Protein AF-A0A1Y3B112-F1 (afdb_monomer_lite)

Radius of gyration: 28.44 Å; chains: 1; bounding box: 66×52×81 Å

Organism: Euroglyphus maynei (NCBI:txid6958)

Foldseek 3Di:
DPPVVLVVVLVVLVVVCVVCVPVPDAAAEEAEAADDDDPVPPPDDCVVVVVVVLVVSCVSNVHDSLRYHYHHVVPVVCVVVSVVSNVVSVLVVLLVSLVVVLVVLVVVLVPDDLVPPLVSLLVSLQSNLVSCVSNVVLVSNLVSLVRSLVSLVVDDDDPVCPVVSLVSNLVSLLSNLLSCLVVVNNVSNVVSLVVNCVVPVVPPCVPLLCVLVSLLSQLVSLLSSLVSQVCSCVPVVDDADPVGHSVVSNVRSVVSNVVSLVSLVVLLVVDDPVLQVVLVVVCVVCVVPPDPPPDPQDDPPDPPSSSSSSVSNNCNVVVDDD

Sequence (322 aa):
WQQFDRRRLIDEINSLKTTLTNRQVKIVIILLQSEPIPITYHQDLDANQYKDQAARLCEECDINIKSLFIIPVQDEQSIPAYVIRIELALNDLAKAHFSQKVKQIKSYRDQLNKMTQNYLFVRHEFKLAFYHEIRQIYNQALVHYKNAYASLMEIRLTSKNLFEIKNVATILNYKIIRLSFYLNIPLDAISYFRKHIDIFQNRFADDKRIEFEHYAWLANQFYLFGELFDMSISMLHLSPSPSQNPGVYYFESAMYMIKRRESSQRLSLSLNAEEISYAERILQQNDESEFIGQLNWYQPDESNDIYVKIFHHIERTTDLSP

pLDDT: mean 83.14, std 14.68, range [39.38, 98.75]

InterPro domains:
  IPR021773 Trafficking protein particle complex subunit 11 [PF11817] (162-272)

Secondary structure (DSSP, 8-state):
--HHHHHHHHHHHHHHHHHHGGGTPPP-EEEEE-SPPPGGG-SSSHHHHHHHHHHHHHHHTT--GGGEEEEETT-TTTHHHHHHHHHHHHHHHHHHHHHHHHHHHHHHHHTS-TTT-HHHHHHHHHHHHHHHHHTT-HHHHHHHHHHHHHHHHTSPP-TTTHHHHHHHHHHHHHHHHHHHHHTT-HHHHHHHHHHHHHHHSSTTTT-TTSHHHHHHHHHHHHHHHHHHHHHHHHHH----BTTBSHHHHHHHHHHHHHHHHHHHHHHHTT--HHHHHHHHHHHHHTTT-S-GGGS----TTS-HHHHHHHHHHHHHHTT---

Structure (mmCIF, N/CA/C/O backbone):
data_AF-A0A1Y3B112-F1
#
_entry.id   AF-A0A1Y3B112-F1
#
loop_
_atom_site.group_PDB
_atom_site.id
_atom_site.type_symbol
_atom_site.label_atom_id
_atom_site.label_alt_id
_atom_site.label_comp_id
_atom_site.label_asym_id
_atom_site.label_entity_id
_atom_site.label_seq_id
_atom_site.pdbx_PDB_ins_code
_atom_site.Cartn_x
_atom_site.Cartn_y
_atom_site.Cartn_z
_atom_site.occupancy
_atom_site.B_iso_or_equiv
_atom_site.auth_seq_id
_atom_site.auth_comp_id
_atom_site.auth_asym_id
_atom_site.auth_atom_id
_atom_site.pdbx_PDB_model_num
ATOM 1 N N . TRP A 1 1 ? -35.097 -5.689 30.352 1.00 54.84 1 TRP A N 1
ATOM 2 C CA . TRP A 1 1 ? -34.418 -6.872 29.790 1.00 54.84 1 TRP A CA 1
ATOM 3 C C . TRP A 1 1 ? -35.059 -8.103 30.397 1.00 54.84 1 TRP A C 1
ATOM 5 O O . TRP A 1 1 ? -34.992 -8.255 31.612 1.00 54.84 1 TRP A O 1
ATOM 15 N N . GLN A 1 2 ? -35.734 -8.946 29.616 1.00 54.50 2 GLN A N 1
ATOM 16 C CA . GLN A 1 2 ? -36.213 -10.216 30.163 1.00 54.50 2 GLN A CA 1
ATOM 17 C C . GLN A 1 2 ? -35.016 -11.154 30.378 1.00 54.50 2 GLN A C 1
ATOM 19 O O . GLN A 1 2 ? -34.053 -11.150 29.613 1.00 54.50 2 GLN A O 1
ATOM 24 N N . GLN A 1 3 ? -35.056 -11.952 31.444 1.00 53.31 3 GLN A N 1
ATOM 25 C CA . GLN A 1 3 ? -33.957 -12.837 31.855 1.00 53.31 3 GLN A CA 1
ATOM 26 C C . GLN A 1 3 ? -33.571 -13.864 30.766 1.00 53.31 3 GLN A C 1
ATOM 28 O O . GLN A 1 3 ? -32.435 -14.338 30.736 1.00 53.31 3 GLN A O 1
ATOM 33 N N . PHE A 1 4 ? -34.510 -14.169 29.864 1.00 51.03 4 PHE A N 1
ATOM 34 C CA . PHE A 1 4 ? -34.358 -15.098 28.745 1.00 51.03 4 PHE A CA 1
ATOM 35 C C . PHE A 1 4 ? -33.464 -14.546 27.619 1.00 51.03 4 PHE A C 1
ATOM 37 O O . PHE A 1 4 ? -32.545 -15.238 27.183 1.00 51.03 4 PHE A O 1
ATOM 44 N N . ASP A 1 5 ? -33.638 -13.279 27.228 1.00 70.12 5 ASP A N 1
ATOM 45 C CA . ASP A 1 5 ? -32.817 -12.648 26.180 1.00 70.12 5 ASP A CA 1
ATOM 46 C C . ASP A 1 5 ? -31.358 -12.462 26.613 1.00 70.12 5 ASP A C 1
ATOM 48 O O . ASP A 1 5 ? -30.437 -12.566 25.804 1.00 70.12 5 ASP A O 1
ATOM 52 N N . ARG A 1 6 ? -31.125 -12.250 27.915 1.00 75.56 6 ARG A N 1
ATOM 53 C CA . ARG A 1 6 ? -29.775 -12.061 28.459 1.00 75.56 6 ARG A CA 1
ATOM 54 C C . ARG A 1 6 ? -28.910 -13.316 28.329 1.00 75.56 6 ARG A C 1
ATOM 56 O O . ARG A 1 6 ? -27.766 -13.208 27.901 1.00 75.56 6 ARG A O 1
ATOM 63 N N . ARG A 1 7 ? -29.428 -14.491 28.709 1.00 80.81 7 ARG A N 1
ATOM 64 C CA . ARG A 1 7 ? -28.656 -15.751 28.652 1.00 80.81 7 ARG A CA 1
ATOM 65 C C . ARG A 1 7 ? -28.266 -16.102 27.223 1.00 80.81 7 ARG A C 1
ATOM 67 O O . ARG A 1 7 ? -27.106 -16.390 26.968 1.00 80.81 7 ARG A O 1
ATOM 74 N N . ARG A 1 8 ? -29.212 -15.972 26.292 1.00 84.06 8 ARG A N 1
ATOM 75 C CA . ARG A 1 8 ? -28.958 -16.200 24.870 1.00 84.06 8 ARG A CA 1
ATOM 76 C C . ARG A 1 8 ? -27.842 -15.300 24.332 1.00 84.06 8 ARG A C 1
ATOM 78 O O . ARG A 1 8 ? -26.954 -15.786 23.642 1.00 84.06 8 ARG A O 1
ATOM 85 N N . LEU A 1 9 ? -27.866 -14.009 24.675 1.00 83.50 9 LEU A N 1
ATOM 86 C CA . LEU A 1 9 ? -26.828 -13.067 24.253 1.00 83.50 9 LEU A CA 1
ATOM 87 C C . LEU A 1 9 ? -25.442 -13.481 24.776 1.00 83.50 9 LEU A C 1
ATOM 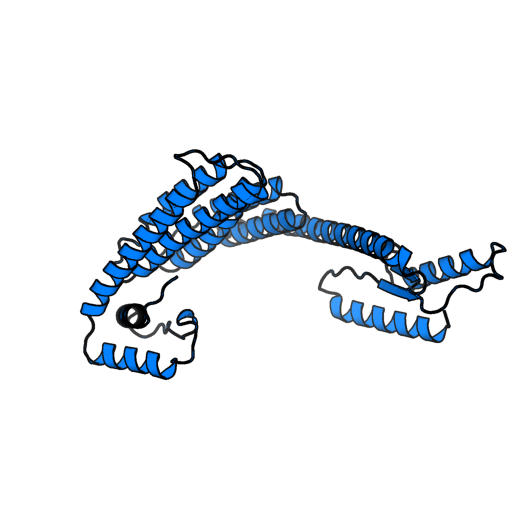89 O O . LEU A 1 9 ? -24.470 -13.457 24.028 1.00 83.50 9 LEU A O 1
ATOM 93 N N . ILE A 1 10 ? -25.356 -13.887 26.047 1.00 87.25 10 ILE A N 1
ATOM 94 C CA . ILE A 1 10 ? -24.108 -14.366 26.661 1.00 87.25 10 ILE A CA 1
ATOM 95 C C . ILE A 1 10 ? -23.576 -15.597 25.917 1.00 87.25 10 ILE A C 1
ATOM 97 O O . ILE A 1 10 ? -22.387 -15.652 25.600 1.00 87.25 10 ILE A O 1
ATOM 101 N N . ASP A 1 11 ? -24.443 -16.557 25.592 1.00 89.38 11 ASP A N 1
ATOM 102 C CA . ASP A 1 11 ? -24.061 -17.770 24.863 1.00 89.38 11 ASP A CA 1
ATOM 103 C C . ASP A 1 11 ? -23.544 -17.450 23.450 1.00 89.38 11 ASP A C 1
ATOM 105 O O . ASP A 1 11 ? -22.507 -17.973 23.031 1.00 89.38 11 ASP A O 1
ATOM 109 N N . GLU A 1 12 ? -24.207 -16.538 22.730 1.00 89.25 12 GLU A N 1
ATOM 110 C CA . GLU A 1 12 ? -23.772 -16.073 21.407 1.00 89.25 12 GLU A CA 1
ATOM 111 C C . GLU A 1 12 ? -22.408 -15.357 21.475 1.00 89.25 12 GLU A C 1
ATOM 113 O O . GLU A 1 12 ? -21.509 -15.642 20.677 1.00 89.25 12 GLU A O 1
ATOM 118 N N . ILE A 1 13 ? -22.209 -14.482 22.468 1.00 88.31 13 ILE A N 1
ATOM 119 C CA . ILE A 1 13 ? -20.939 -13.775 22.694 1.00 88.31 13 ILE A CA 1
ATOM 120 C C . ILE A 1 13 ? -19.810 -14.759 23.015 1.00 88.31 13 ILE A C 1
ATOM 122 O O . ILE A 1 13 ? -18.712 -14.649 22.461 1.00 88.31 13 ILE A O 1
ATOM 126 N N . ASN A 1 14 ? -20.063 -15.727 23.894 1.00 89.06 14 ASN A N 1
ATOM 127 C CA . ASN A 1 14 ? -19.067 -16.716 24.291 1.00 89.06 14 ASN A CA 1
ATOM 128 C C . ASN A 1 14 ? -18.703 -17.644 23.128 1.00 89.06 14 ASN A C 1
ATOM 130 O O . ASN A 1 14 ? -17.519 -17.872 22.884 1.00 89.06 14 ASN A O 1
ATOM 134 N N . SER A 1 15 ? -19.686 -18.085 22.342 1.00 90.75 15 SER A N 1
ATOM 135 C CA . SER A 1 15 ? -19.455 -18.854 21.113 1.00 90.75 15 SER A CA 1
ATOM 136 C C . SER A 1 15 ? -18.573 -18.091 20.112 1.00 90.75 15 SER A C 1
ATOM 138 O O . SER A 1 15 ? -17.602 -18.632 19.559 1.00 90.75 15 SER A O 1
ATOM 140 N N . LEU A 1 16 ? -18.833 -16.789 19.937 1.00 88.75 16 LEU A N 1
ATOM 141 C CA . LEU A 1 16 ? -18.016 -15.922 19.090 1.00 88.75 16 LEU A CA 1
ATOM 142 C C . LEU A 1 16 ? -16.578 -15.803 19.624 1.00 88.75 16 LEU A C 1
ATOM 144 O O . LEU A 1 16 ? -15.619 -15.915 18.855 1.00 88.75 16 LEU A O 1
ATOM 148 N N . LYS A 1 17 ? -16.402 -15.632 20.940 1.00 87.25 17 LYS A N 1
ATOM 149 C CA . LYS A 1 17 ? -15.078 -15.600 21.582 1.00 87.25 17 LYS A CA 1
ATOM 150 C C . LYS A 1 17 ? -14.301 -16.897 21.364 1.00 87.25 17 LYS A C 1
ATOM 152 O O . LYS A 1 17 ? -13.123 -16.835 20.998 1.00 87.25 17 LYS A O 1
ATOM 157 N N . THR A 1 18 ? -14.940 -18.055 21.520 1.00 88.50 18 THR A N 1
ATOM 158 C CA . THR A 1 18 ? -14.316 -19.364 21.274 1.00 88.50 18 THR A CA 1
ATOM 159 C C . THR A 1 18 ? -13.844 -19.481 19.825 1.00 88.50 18 THR A C 1
ATOM 161 O O . THR A 1 18 ? -12.697 -19.840 19.565 1.00 88.50 18 THR A O 1
ATOM 164 N N . THR A 1 19 ? -14.677 -19.063 18.871 1.00 89.00 19 THR A N 1
ATOM 165 C CA . THR A 1 19 ? -14.333 -19.074 17.438 1.00 89.00 19 THR A CA 1
ATOM 166 C C . THR A 1 19 ? -13.148 -18.150 17.109 1.00 89.00 19 THR A C 1
ATOM 168 O O . THR A 1 19 ? -12.371 -18.410 16.187 1.00 89.00 19 THR A O 1
ATOM 171 N N . LEU A 1 20 ? -12.965 -17.068 17.874 1.00 87.12 20 LEU A N 1
ATOM 172 C CA . LEU A 1 20 ? -11.966 -16.025 17.615 1.00 87.12 20 LEU A CA 1
ATOM 173 C C . LEU A 1 20 ? -10.749 -16.048 18.555 1.00 87.12 20 LEU A C 1
ATOM 175 O O . LEU A 1 20 ? -9.903 -15.154 18.462 1.00 87.12 20 LEU A O 1
ATOM 179 N N . THR A 1 21 ? -10.614 -17.058 19.420 1.00 80.62 21 THR A N 1
ATOM 180 C CA . THR A 1 21 ? -9.650 -17.067 20.542 1.00 80.62 21 THR A CA 1
ATOM 181 C C . THR A 1 21 ? -8.202 -16.780 20.108 1.00 80.62 21 THR A C 1
ATOM 183 O O . THR A 1 21 ? -7.497 -16.005 20.752 1.00 80.62 21 THR A O 1
ATOM 186 N N . ASN A 1 22 ? -7.775 -17.281 18.946 1.00 79.81 22 ASN A N 1
ATOM 187 C CA . ASN A 1 22 ? -6.397 -17.111 18.457 1.00 79.81 22 ASN A CA 1
ATOM 188 C C . ASN A 1 22 ? -6.173 -15.871 17.577 1.00 79.81 22 ASN A C 1
ATOM 190 O O . ASN A 1 22 ? -5.065 -15.636 17.096 1.00 79.81 22 ASN A O 1
ATOM 194 N N . ARG A 1 23 ? -7.209 -15.060 17.345 1.00 78.38 23 ARG A N 1
ATOM 195 C CA . ARG A 1 23 ? -7.146 -13.918 16.419 1.00 78.38 23 ARG A CA 1
ATOM 196 C C . ARG A 1 23 ? -6.914 -12.575 17.120 1.00 78.38 23 ARG A C 1
ATOM 198 O O . ARG A 1 23 ? -6.717 -11.571 16.440 1.00 78.38 23 ARG A O 1
ATOM 205 N N . GLN A 1 24 ? -6.868 -12.550 18.460 1.00 78.12 24 GLN A N 1
ATOM 206 C CA . GLN A 1 24 ? -6.689 -11.331 19.273 1.00 78.12 24 GLN A CA 1
ATOM 207 C C . GLN A 1 24 ? -7.710 -10.227 18.919 1.00 78.12 24 GLN A C 1
ATOM 209 O O . GLN A 1 24 ? -7.367 -9.044 18.843 1.00 78.12 24 GLN A O 1
ATOM 214 N N . VAL A 1 25 ? -8.960 -10.623 18.664 1.00 81.56 25 VAL A N 1
ATOM 215 C CA . VAL A 1 25 ? -10.039 -9.720 18.237 1.00 81.56 25 VAL A CA 1
ATOM 216 C C . VAL A 1 25 ? -10.587 -8.945 19.434 1.00 81.56 25 VAL A C 1
ATOM 218 O O . VAL A 1 25 ? -10.662 -9.462 20.548 1.00 81.56 25 VAL A O 1
ATOM 221 N N . LYS A 1 26 ? -10.959 -7.683 19.208 1.00 82.94 26 LYS A N 1
ATOM 222 C CA . LYS A 1 26 ? -11.720 -6.872 20.163 1.00 82.94 26 LYS A CA 1
ATOM 223 C C . LYS A 1 26 ? -13.192 -6.921 19.769 1.00 82.94 26 LYS A C 1
ATOM 225 O O . LYS A 1 26 ? -13.507 -6.713 18.604 1.00 82.94 26 LYS A O 1
ATOM 230 N N . ILE A 1 27 ? -14.062 -7.213 20.731 1.00 85.44 27 ILE A N 1
ATOM 231 C CA . ILE A 1 27 ? -15.510 -7.307 20.524 1.00 85.44 27 ILE A CA 1
ATOM 232 C C . ILE A 1 27 ? -16.150 -6.043 21.093 1.00 85.44 27 ILE A C 1
ATOM 234 O O . ILE A 1 27 ? -15.817 -5.633 22.205 1.00 85.44 27 ILE A O 1
ATOM 238 N N . VAL A 1 28 ? -17.048 -5.440 20.318 1.00 89.12 28 VAL A N 1
ATOM 239 C CA . VAL A 1 28 ? -17.904 -4.325 20.730 1.00 89.12 28 VAL A CA 1
ATOM 240 C C . VAL A 1 28 ? -19.349 -4.755 20.533 1.00 89.12 28 VAL A C 1
ATOM 242 O O . VAL A 1 28 ? -19.688 -5.315 19.494 1.00 89.12 28 VAL A O 1
ATOM 245 N N . ILE A 1 29 ? -20.177 -4.520 21.543 1.00 89.00 29 ILE A N 1
ATOM 246 C CA . ILE A 1 29 ? -21.593 -4.865 21.566 1.00 89.00 29 ILE A CA 1
ATOM 247 C C . ILE A 1 29 ? -22.398 -3.581 21.433 1.00 89.00 29 ILE A C 1
ATOM 249 O O . ILE A 1 29 ? -22.182 -2.618 22.169 1.00 89.00 29 ILE A O 1
ATOM 253 N N . ILE A 1 30 ? -23.356 -3.596 20.512 1.00 90.06 30 ILE A N 1
ATOM 254 C CA . ILE A 1 30 ? -24.321 -2.521 20.313 1.00 90.06 30 ILE A CA 1
ATOM 255 C C . ILE A 1 30 ? -25.705 -3.126 20.521 1.00 90.06 30 ILE A C 1
ATOM 257 O O . ILE A 1 30 ? -26.117 -4.014 19.778 1.00 90.06 30 ILE A O 1
ATOM 261 N N . LEU A 1 31 ? -26.405 -2.667 21.551 1.00 86.62 31 LEU A N 1
ATOM 262 C CA . LEU A 1 31 ? -27.760 -3.086 21.878 1.00 86.62 31 LEU A CA 1
ATOM 263 C C . LEU A 1 31 ? -28.737 -2.006 21.423 1.00 86.62 31 LEU A C 1
ATOM 265 O O . LEU A 1 31 ? -28.621 -0.849 21.825 1.00 86.62 31 LEU A O 1
ATOM 269 N N . LEU A 1 32 ? -29.707 -2.395 20.600 1.00 86.31 32 LEU A N 1
ATOM 270 C CA . LEU A 1 32 ? -30.774 -1.516 20.134 1.00 86.31 32 LEU A CA 1
ATOM 271 C C . LEU A 1 32 ? -31.985 -1.673 21.054 1.00 86.31 32 LEU A C 1
ATOM 273 O O . LEU A 1 32 ? -32.586 -2.744 21.140 1.00 86.31 32 LEU A O 1
ATOM 277 N N . GLN A 1 33 ? -32.337 -0.611 21.767 1.00 82.00 33 GLN A N 1
ATOM 278 C CA . GLN A 1 33 ? -33.456 -0.609 22.695 1.00 82.00 33 GLN A CA 1
ATOM 279 C C . GLN A 1 33 ? -34.729 -0.174 21.968 1.00 82.00 33 GLN A C 1
ATOM 281 O O . GLN A 1 33 ? -34.866 0.999 21.637 1.00 82.00 33 GLN A O 1
ATOM 286 N N . SER A 1 34 ? -35.657 -1.118 21.764 1.00 79.50 34 SER A N 1
ATOM 287 C CA . SER A 1 34 ? -36.911 -0.928 21.005 1.00 79.50 34 SER A CA 1
ATOM 288 C C . SER A 1 34 ? -38.120 -0.485 21.835 1.00 79.50 34 SER A C 1
ATOM 290 O O . SER A 1 34 ? -39.022 0.135 21.277 1.00 79.50 34 SER A O 1
ATOM 292 N N . GLU A 1 35 ? -38.103 -0.638 23.163 1.00 71.75 35 GLU A N 1
ATOM 293 C CA . GLU A 1 35 ? -39.139 -0.074 24.047 1.00 71.75 35 GLU A CA 1
ATOM 294 C C . GLU A 1 35 ? -38.629 1.116 24.885 1.00 71.75 35 GLU A C 1
ATOM 296 O O . GLU A 1 35 ? -37.521 1.041 25.441 1.00 71.75 35 GLU A O 1
ATOM 301 N N . PRO A 1 36 ? -39.419 2.206 25.012 1.00 62.44 36 PRO A N 1
ATOM 302 C CA . PRO A 1 36 ? -39.077 3.327 25.876 1.00 62.44 36 PRO A CA 1
ATOM 303 C C . PRO A 1 36 ? -39.102 2.897 27.346 1.00 62.44 36 PRO A C 1
ATOM 305 O O . PRO A 1 36 ? -39.938 2.100 27.770 1.00 62.44 36 PRO A O 1
ATOM 308 N N . ILE A 1 37 ? -38.190 3.452 28.144 1.00 60.28 37 ILE A N 1
ATOM 309 C CA . ILE A 1 37 ? -38.216 3.279 29.601 1.00 60.28 37 ILE A CA 1
ATOM 310 C C . ILE A 1 37 ? -39.484 3.994 30.104 1.00 60.28 37 ILE A C 1
ATOM 312 O O . ILE A 1 37 ? -39.636 5.183 29.811 1.00 60.28 37 ILE A O 1
ATOM 316 N N . PRO A 1 38 ? -40.415 3.323 30.810 1.00 48.31 38 PRO A N 1
ATOM 317 C CA . PRO A 1 38 ? -41.656 3.965 31.227 1.00 48.31 38 PRO A CA 1
ATOM 318 C C . PRO A 1 38 ? -41.379 5.185 32.122 1.00 48.31 38 PRO A C 1
ATOM 320 O O . PRO A 1 38 ? -40.509 5.167 32.989 1.00 48.31 38 PRO A O 1
ATOM 323 N N . ILE A 1 39 ? -42.130 6.264 31.909 1.00 47.16 39 ILE A N 1
ATOM 324 C CA . ILE A 1 39 ? -41.884 7.597 32.494 1.00 47.16 39 ILE A CA 1
ATOM 325 C C . ILE A 1 39 ? -42.290 7.659 33.989 1.00 47.16 39 ILE A C 1
ATOM 327 O O . ILE A 1 39 ? -41.934 8.585 34.707 1.00 47.16 39 ILE A O 1
ATOM 331 N N . THR A 1 40 ? -42.960 6.640 34.537 1.00 45.50 40 THR A N 1
ATOM 332 C CA . THR A 1 40 ? -43.265 6.545 35.983 1.00 45.50 40 THR A CA 1
ATOM 333 C C . THR A 1 40 ? -42.039 6.284 36.871 1.00 45.50 40 THR A C 1
ATOM 335 O O . THR A 1 40 ? -42.150 6.335 38.092 1.00 45.50 40 THR A O 1
ATOM 338 N N . TYR A 1 41 ? -40.864 6.057 36.280 1.00 47.47 41 TYR A N 1
ATOM 339 C CA . TYR A 1 41 ? -39.632 5.642 36.959 1.00 47.47 41 TYR A CA 1
ATOM 340 C C . TYR A 1 41 ? -38.644 6.791 37.237 1.00 47.47 41 TYR A C 1
ATOM 342 O O . TYR A 1 41 ? -37.450 6.560 37.418 1.00 47.47 41 TYR A O 1
ATOM 350 N N . HIS A 1 42 ? -39.118 8.040 37.306 1.00 45.59 42 HIS A N 1
ATOM 351 C CA . HIS A 1 42 ? -38.292 9.194 37.696 1.00 45.59 42 HIS A CA 1
ATOM 352 C C . HIS A 1 42 ? -37.909 9.226 39.192 1.00 45.59 42 HIS A C 1
ATOM 354 O O . HIS A 1 42 ? -37.254 10.167 39.627 1.00 45.59 42 HIS A O 1
ATOM 360 N N . GLN A 1 43 ? -38.267 8.207 39.982 1.00 43.78 43 GLN A N 1
ATOM 361 C CA . GLN A 1 43 ? -37.769 8.022 41.349 1.00 43.78 43 GLN A CA 1
ATOM 362 C C . GLN A 1 43 ? -36.580 7.042 41.360 1.00 43.78 43 GLN A C 1
ATOM 364 O O . GLN A 1 43 ? -36.746 5.861 41.638 1.00 43.78 43 GLN A O 1
ATOM 369 N N . ASP A 1 44 ? -35.404 7.553 40.981 1.00 48.19 44 ASP A N 1
ATOM 370 C CA . ASP A 1 44 ? -34.006 7.261 41.388 1.00 48.19 44 ASP A CA 1
ATOM 371 C C . ASP A 1 44 ? -33.487 5.847 41.784 1.00 48.19 44 ASP A C 1
ATOM 373 O O . ASP A 1 44 ? -32.294 5.706 42.064 1.00 48.19 44 ASP A O 1
ATOM 377 N N . LEU A 1 45 ? -34.272 4.766 41.745 1.00 51.34 45 LEU A N 1
ATOM 378 C CA . LEU A 1 45 ? -33.822 3.412 42.119 1.00 51.34 45 LEU A CA 1
ATOM 379 C C . LEU A 1 45 ? -33.553 2.495 40.910 1.00 51.34 45 LEU A C 1
ATOM 381 O O . LEU A 1 45 ? -32.585 1.732 40.925 1.00 51.34 45 LEU A O 1
ATOM 385 N N . ASP A 1 46 ? -34.316 2.616 39.820 1.00 50.66 46 ASP A N 1
ATOM 386 C CA . ASP A 1 46 ? -34.250 1.656 38.701 1.00 50.66 46 ASP A CA 1
ATOM 387 C C . ASP A 1 46 ? -33.304 2.055 37.559 1.00 50.66 46 ASP A C 1
ATOM 389 O O . ASP A 1 46 ? -32.777 1.184 36.867 1.00 50.66 46 ASP A O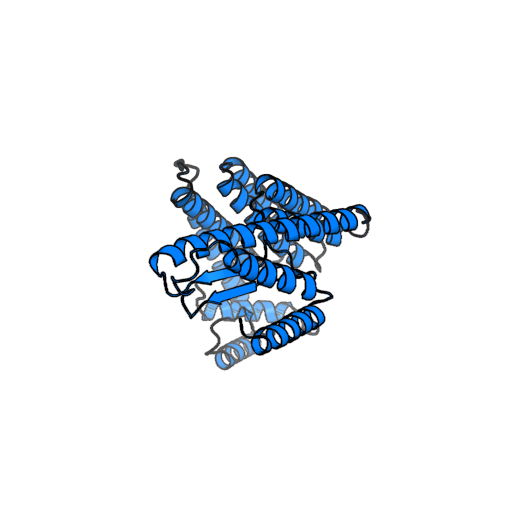 1
ATOM 393 N N . ALA A 1 47 ? -32.958 3.338 37.401 1.00 50.94 47 ALA A N 1
ATOM 394 C CA . ALA A 1 47 ? -31.861 3.736 36.506 1.00 50.94 47 ALA A CA 1
ATOM 395 C C . ALA A 1 47 ? -30.525 3.087 36.925 1.00 50.94 47 ALA A C 1
ATOM 397 O O . ALA A 1 47 ? -29.689 2.749 36.080 1.00 50.94 47 ALA A O 1
ATOM 398 N N . ASN A 1 48 ? -30.354 2.859 38.233 1.00 55.06 48 ASN A N 1
ATOM 399 C CA . ASN A 1 48 ? -29.238 2.098 38.779 1.00 55.06 48 ASN A CA 1
ATOM 400 C C . ASN A 1 48 ? -29.361 0.601 38.464 1.00 55.06 48 ASN A C 1
ATOM 402 O O . ASN A 1 48 ? -28.346 -0.000 38.131 1.00 55.06 48 ASN A O 1
ATOM 406 N N . GLN A 1 49 ? -30.566 0.012 38.450 1.00 61.78 49 GLN A N 1
ATOM 407 C CA . GLN A 1 49 ? -30.753 -1.387 38.032 1.00 61.78 49 GLN A CA 1
ATOM 408 C C . GLN A 1 49 ? -30.352 -1.635 36.575 1.00 61.78 49 GLN A C 1
ATOM 410 O O . GLN A 1 49 ? -29.701 -2.638 36.296 1.00 61.78 49 GLN A O 1
ATOM 415 N N . TYR A 1 50 ? -30.700 -0.754 35.632 1.00 63.06 50 TYR A N 1
ATOM 416 C CA . TYR A 1 50 ? -30.312 -0.944 34.225 1.00 63.06 50 TYR A CA 1
ATOM 417 C C . TYR A 1 50 ? -28.799 -0.805 34.016 1.00 63.06 50 TYR A C 1
ATOM 419 O O . TYR A 1 50 ? -28.199 -1.593 33.280 1.00 63.06 50 TYR A O 1
ATOM 427 N N . LYS A 1 51 ? -28.160 0.157 34.698 1.00 65.19 51 LYS A N 1
ATOM 428 C CA . LYS A 1 51 ? -26.693 0.284 34.710 1.00 65.19 51 LYS A CA 1
ATOM 429 C C . LYS A 1 51 ? -26.024 -0.943 35.331 1.00 65.19 51 LYS A C 1
ATOM 431 O O . LYS A 1 51 ? -25.029 -1.421 34.795 1.00 65.19 51 LYS A O 1
ATOM 436 N N . ASP A 1 52 ? -26.595 -1.473 36.408 1.00 72.44 52 ASP A N 1
ATOM 437 C CA . ASP A 1 52 ? -26.129 -2.689 37.078 1.00 72.44 52 ASP A CA 1
ATOM 438 C C . ASP A 1 52 ? -26.308 -3.927 36.175 1.00 72.44 52 ASP A C 1
ATOM 440 O O . ASP A 1 52 ? -25.402 -4.740 36.039 1.00 72.44 52 ASP A O 1
ATOM 444 N N . GLN A 1 53 ? -27.409 -4.034 35.424 1.00 76.56 53 GLN A N 1
ATOM 445 C CA . GLN A 1 53 ? -27.608 -5.111 34.443 1.00 76.56 53 GLN A CA 1
ATOM 446 C C . GLN A 1 53 ? -26.601 -5.066 33.286 1.00 76.56 53 GLN A C 1
ATOM 448 O O . GLN A 1 53 ? -26.074 -6.110 32.898 1.00 76.56 53 GLN A O 1
ATOM 453 N N . ALA A 1 54 ? -26.304 -3.878 32.752 1.00 77.62 54 ALA A N 1
ATOM 454 C CA . ALA A 1 54 ? -25.290 -3.703 31.714 1.00 77.62 54 ALA A CA 1
ATOM 455 C C . ALA A 1 54 ? -23.879 -4.047 32.228 1.00 77.62 54 ALA A C 1
ATOM 457 O O . ALA A 1 54 ? -23.124 -4.738 31.544 1.00 77.62 54 ALA A O 1
ATOM 458 N N . ALA A 1 55 ? -23.545 -3.626 33.453 1.00 81.00 55 ALA A N 1
ATOM 459 C CA . ALA A 1 55 ? -22.280 -3.964 34.101 1.00 81.00 55 ALA A CA 1
ATOM 460 C C . ALA A 1 55 ? -22.138 -5.477 34.329 1.00 81.00 55 ALA A C 1
ATOM 462 O O . ALA A 1 55 ? -21.120 -6.053 33.951 1.00 81.00 55 ALA A O 1
ATOM 463 N N . ARG A 1 56 ? -23.183 -6.135 34.847 1.00 83.00 56 ARG A N 1
ATOM 464 C CA . ARG A 1 56 ? -23.210 -7.593 35.053 1.00 83.00 56 ARG A CA 1
ATOM 465 C C . ARG A 1 56 ? -23.094 -8.376 33.747 1.00 83.00 56 ARG A C 1
ATOM 467 O O . ARG A 1 56 ? -22.432 -9.406 33.714 1.00 83.00 56 ARG A O 1
ATOM 474 N N . LEU A 1 57 ? -23.712 -7.902 32.660 1.00 83.88 57 LEU A N 1
ATOM 475 C CA . LEU A 1 57 ? -23.546 -8.515 31.339 1.00 83.88 57 LEU A CA 1
ATOM 476 C C . LEU A 1 57 ? -22.087 -8.437 30.876 1.00 83.88 57 LEU A C 1
ATOM 478 O O . LEU A 1 57 ? -21.534 -9.434 30.418 1.00 83.88 57 LEU A O 1
ATOM 482 N N . CYS A 1 58 ? -21.473 -7.259 30.993 1.00 87.56 58 CYS A N 1
ATOM 483 C CA . CYS A 1 58 ? -20.066 -7.061 30.667 1.00 87.56 58 CYS A CA 1
ATOM 484 C C . CYS A 1 58 ? -19.148 -7.958 31.504 1.00 87.56 58 CYS A C 1
ATOM 486 O O . CYS A 1 58 ? -18.212 -8.528 30.954 1.00 87.56 58 CYS A O 1
ATOM 488 N N . GLU A 1 59 ? -19.429 -8.117 32.796 1.00 87.19 59 GLU A N 1
ATOM 489 C CA . GLU A 1 59 ? -18.663 -8.984 33.694 1.00 87.19 59 GLU A CA 1
ATOM 490 C C . GLU A 1 59 ? -18.789 -10.467 33.312 1.00 87.19 59 GLU A C 1
ATOM 492 O O . GLU A 1 59 ? -17.777 -11.129 33.094 1.00 87.19 59 GLU A O 1
ATOM 497 N N . GLU A 1 60 ? -20.011 -10.974 33.124 1.00 86.81 60 GLU A N 1
ATOM 498 C CA . GLU A 1 60 ? -20.252 -12.373 32.728 1.00 86.81 60 GLU A CA 1
ATOM 499 C C . GLU A 1 60 ? -19.696 -12.704 31.340 1.00 86.81 60 GLU A C 1
ATOM 501 O O . GLU A 1 60 ? -19.285 -13.834 31.082 1.00 86.81 60 GLU A O 1
ATOM 506 N N . CYS A 1 61 ? -19.672 -11.718 30.444 1.00 86.81 61 CYS A N 1
ATOM 507 C CA . CYS A 1 61 ? -19.109 -11.879 29.114 1.00 86.81 61 CYS A CA 1
ATOM 508 C C . CYS A 1 61 ? -17.617 -11.559 29.051 1.00 86.81 61 CYS A C 1
ATOM 510 O O . CYS A 1 61 ? -17.070 -11.687 27.964 1.00 86.81 61 CYS A O 1
ATOM 512 N N . ASP A 1 62 ? -16.954 -11.103 30.121 1.00 86.50 62 ASP A N 1
ATOM 513 C CA . ASP A 1 62 ? -15.584 -10.557 30.101 1.00 86.50 62 ASP A CA 1
ATOM 514 C C . ASP A 1 62 ? -15.378 -9.520 28.969 1.00 86.50 62 ASP A C 1
ATOM 516 O O . ASP A 1 62 ? -14.535 -9.650 28.071 1.00 86.50 62 ASP A O 1
ATOM 520 N N . ILE A 1 63 ? -16.253 -8.515 28.928 1.00 86.44 63 ILE A N 1
ATOM 521 C CA . ILE A 1 63 ? -16.236 -7.416 27.958 1.00 86.44 63 ILE A CA 1
ATOM 522 C C . ILE A 1 63 ? -16.065 -6.102 28.702 1.00 86.44 63 ILE A C 1
ATOM 524 O O . ILE A 1 63 ? -16.710 -5.833 29.709 1.00 86.44 63 ILE A O 1
ATOM 528 N N . ASN A 1 64 ? -15.196 -5.240 28.177 1.00 86.62 64 ASN A N 1
ATOM 529 C CA . ASN A 1 64 ? -15.010 -3.910 28.737 1.00 86.62 64 ASN A CA 1
ATOM 530 C C . ASN A 1 64 ? -16.309 -3.104 28.599 1.00 86.62 64 ASN A C 1
ATOM 532 O O . ASN A 1 64 ? -16.866 -3.031 27.508 1.00 86.62 64 ASN A O 1
ATOM 536 N N . ILE A 1 65 ? -16.748 -2.431 29.664 1.00 84.38 65 ILE A N 1
ATOM 537 C CA . ILE A 1 65 ? -17.950 -1.583 29.636 1.00 84.38 65 ILE A CA 1
ATOM 538 C C . ILE A 1 65 ? -17.884 -0.484 28.561 1.00 84.38 65 ILE A C 1
ATOM 540 O O . ILE A 1 65 ? -18.902 -0.098 28.002 1.00 84.38 65 ILE A O 1
ATOM 544 N N . LYS A 1 66 ? -16.678 -0.025 28.192 1.00 84.75 66 LYS A N 1
ATOM 545 C CA . LYS A 1 66 ? -16.453 0.926 27.084 1.00 84.75 66 LYS A CA 1
ATOM 546 C C . LYS A 1 66 ? -16.711 0.332 25.695 1.00 84.75 66 LYS A C 1
ATOM 548 O O . LYS A 1 66 ? -16.709 1.059 24.708 1.00 84.75 66 LYS A O 1
ATOM 553 N N . SER A 1 67 ? -16.873 -0.981 25.615 1.00 87.94 67 SER A N 1
ATOM 554 C CA . SER A 1 67 ? -17.205 -1.736 24.411 1.00 87.94 67 SER A CA 1
ATOM 555 C C . SER A 1 67 ? -18.684 -2.130 24.375 1.00 87.94 67 SER A C 1
ATOM 557 O O . SER A 1 67 ? -19.059 -2.905 23.505 1.00 87.94 67 SER A O 1
ATOM 559 N N . LEU A 1 68 ? -19.515 -1.621 25.291 1.00 89.38 68 LEU A N 1
ATOM 560 C CA . LEU A 1 68 ? -20.963 -1.805 25.282 1.00 89.38 68 LEU A CA 1
ATOM 561 C C . LEU A 1 68 ? -21.657 -0.465 25.021 1.00 89.38 68 LEU A C 1
ATOM 563 O O . LEU A 1 68 ? -21.462 0.504 25.754 1.00 89.38 68 LEU A O 1
ATOM 567 N N . PHE A 1 69 ? -22.509 -0.434 24.001 1.00 88.56 69 PHE A N 1
ATOM 568 C CA . PHE A 1 69 ? -23.335 0.716 23.647 1.00 88.56 69 PHE A CA 1
ATOM 569 C C . PHE A 1 69 ? -24.800 0.312 23.662 1.00 88.56 69 PHE A C 1
ATOM 571 O O . PHE A 1 69 ? -25.162 -0.720 23.106 1.00 88.56 69 PHE A O 1
ATOM 578 N N . ILE A 1 70 ? -25.644 1.129 24.285 1.00 86.81 70 ILE A N 1
ATOM 579 C CA . ILE A 1 70 ? -27.096 0.948 24.288 1.00 86.81 70 ILE A CA 1
ATOM 580 C C . ILE A 1 70 ? -27.693 2.156 23.571 1.00 86.81 70 ILE A C 1
ATOM 582 O O . ILE A 1 70 ? -27.475 3.289 24.005 1.00 86.81 70 ILE A O 1
ATOM 586 N N . ILE A 1 71 ? -28.391 1.909 22.463 1.00 87.44 71 ILE A N 1
ATOM 587 C CA . ILE A 1 71 ? -28.982 2.940 21.608 1.00 87.44 71 ILE A CA 1
ATOM 588 C C . ILE A 1 71 ? -30.509 2.867 21.733 1.00 87.44 71 ILE A C 1
ATOM 590 O O . ILE A 1 71 ? -31.090 1.862 21.318 1.00 87.44 71 ILE A O 1
ATOM 594 N N . PRO A 1 72 ? -31.172 3.899 22.276 1.00 85.12 72 PRO A N 1
ATOM 595 C CA . PRO A 1 72 ? -32.625 4.009 22.226 1.00 85.12 72 PRO A CA 1
ATOM 596 C C . PRO A 1 72 ? -33.059 4.348 20.796 1.00 85.12 72 PRO A C 1
ATOM 598 O O . PRO A 1 72 ? -32.744 5.423 20.294 1.00 85.12 72 PRO A O 1
ATOM 601 N N . VAL A 1 73 ? -33.759 3.434 20.116 1.00 84.44 73 VAL A N 1
ATOM 602 C CA . VAL A 1 73 ? -34.143 3.647 18.704 1.00 84.44 73 VAL A CA 1
ATOM 603 C C . VAL A 1 73 ? -35.385 4.524 18.532 1.00 84.44 73 VAL A C 1
ATOM 605 O O . VAL A 1 73 ? -35.708 4.903 17.416 1.00 84.44 73 VAL A O 1
ATOM 608 N N . GLN A 1 74 ? -36.081 4.859 19.621 1.00 82.75 74 GLN A N 1
ATOM 609 C CA . GLN A 1 74 ? -37.274 5.717 19.592 1.00 82.75 74 GLN A CA 1
ATOM 610 C C . GLN A 1 74 ? -36.919 7.196 19.445 1.00 82.75 74 GLN A C 1
ATOM 612 O O . GLN A 1 74 ? -37.742 7.984 18.991 1.00 82.75 74 GLN A O 1
ATOM 617 N N . ASP A 1 75 ? -35.720 7.579 19.878 1.00 81.12 75 ASP A N 1
ATOM 618 C CA . ASP A 1 75 ? -35.239 8.952 19.816 1.00 81.12 75 ASP A CA 1
ATOM 619 C C . ASP A 1 75 ? -34.317 9.114 18.606 1.00 81.12 75 ASP A C 1
ATOM 621 O O . ASP A 1 75 ? -33.089 9.143 18.716 1.00 81.12 75 ASP A O 1
ATOM 625 N N . GLU A 1 76 ? -34.927 9.194 17.422 1.00 83.94 76 GLU A N 1
ATOM 626 C CA . GLU A 1 76 ? -34.204 9.310 16.149 1.00 83.94 76 GLU A CA 1
ATOM 627 C C . GLU A 1 76 ? -33.228 10.496 16.127 1.00 83.94 76 GLU A C 1
ATOM 629 O O . GLU A 1 76 ? -32.181 10.433 15.480 1.00 83.94 76 GLU A O 1
ATOM 634 N N . GLN A 1 77 ? -33.525 11.562 16.877 1.00 88.06 77 GLN A N 1
ATOM 635 C CA . GLN A 1 77 ? -32.688 12.758 16.938 1.00 88.06 77 GLN A CA 1
ATOM 636 C C . GLN A 1 77 ? -31.366 12.523 17.679 1.00 88.06 77 GLN A C 1
ATOM 638 O O . GLN A 1 77 ? -30.371 13.182 17.363 1.00 88.06 77 GLN A O 1
ATOM 643 N N . SER A 1 78 ? -31.309 11.586 18.633 1.00 85.88 78 SER A N 1
ATOM 644 C CA . SER A 1 78 ? -30.069 11.274 19.355 1.00 85.88 78 SER A CA 1
ATOM 645 C C . SER A 1 78 ? -29.204 10.210 18.677 1.00 85.88 78 SER A C 1
ATOM 647 O O . SER A 1 78 ? -28.007 10.132 18.980 1.00 85.88 78 SER A O 1
ATOM 649 N N . ILE A 1 79 ? -29.741 9.445 17.715 1.00 88.56 79 ILE A N 1
ATOM 650 C CA . ILE A 1 79 ? -29.006 8.394 16.984 1.00 88.56 79 ILE A CA 1
ATOM 651 C C . ILE A 1 79 ? -27.676 8.902 16.395 1.00 88.56 79 ILE A C 1
ATOM 653 O O . ILE A 1 79 ? -26.653 8.257 16.651 1.00 88.56 79 ILE A O 1
ATOM 657 N N . PRO A 1 80 ? -27.605 10.052 15.687 1.00 92.56 80 PRO A N 1
ATOM 658 C CA . PRO A 1 80 ? -26.337 10.549 15.149 1.00 92.56 80 PRO A CA 1
ATOM 659 C C . PRO A 1 80 ? -25.258 10.743 16.225 1.00 92.56 80 PRO A C 1
ATOM 661 O O . PRO A 1 80 ? -24.093 10.405 16.015 1.00 92.56 80 PRO A O 1
ATOM 664 N N . ALA A 1 81 ? -25.639 11.214 17.416 1.00 91.25 81 ALA A N 1
ATOM 665 C CA . ALA A 1 81 ? -24.704 11.388 18.524 1.00 91.25 81 ALA A CA 1
ATOM 666 C C . ALA A 1 81 ? -24.197 10.044 19.077 1.00 91.25 81 ALA A C 1
ATOM 668 O O . ALA A 1 81 ? -23.038 9.953 19.489 1.00 91.25 81 ALA A O 1
ATOM 669 N N . TYR A 1 82 ? -25.028 8.996 19.084 1.00 90.75 82 TYR A N 1
ATOM 670 C CA . TYR A 1 82 ? -24.597 7.640 19.442 1.00 90.75 82 TYR A CA 1
ATOM 671 C C . TYR A 1 82 ? -23.651 7.042 18.399 1.00 90.75 82 TYR A C 1
ATOM 673 O O . TYR A 1 82 ? -22.634 6.464 18.784 1.00 90.75 82 TYR A O 1
ATOM 681 N N . VAL A 1 83 ? -23.932 7.228 17.105 1.00 91.50 83 VAL A N 1
ATOM 682 C CA . VAL A 1 83 ? -23.060 6.769 16.010 1.00 91.50 83 VAL A CA 1
ATOM 683 C C . VAL A 1 83 ? -21.663 7.372 16.146 1.00 91.50 83 VAL A C 1
ATOM 685 O O . VAL A 1 83 ? -20.686 6.627 16.151 1.00 91.50 83 VAL A O 1
ATOM 688 N N . ILE A 1 84 ? -21.562 8.685 16.379 1.00 93.94 84 ILE A N 1
ATOM 689 C CA . ILE A 1 84 ? -20.272 9.361 16.596 1.00 93.94 84 ILE A CA 1
ATOM 690 C C . ILE A 1 84 ? -19.527 8.766 17.804 1.00 93.94 84 ILE A C 1
ATOM 692 O O . ILE A 1 84 ? -18.326 8.506 17.732 1.00 93.94 84 ILE A O 1
ATOM 696 N N . ARG A 1 85 ? -20.214 8.507 18.927 1.00 91.56 85 ARG A N 1
ATOM 697 C CA . ARG A 1 85 ? -19.579 7.895 20.113 1.00 91.56 85 ARG A CA 1
ATOM 698 C C . ARG A 1 85 ? -19.054 6.488 19.829 1.00 91.56 85 ARG A C 1
ATOM 700 O O . ARG A 1 85 ? -17.967 6.147 20.294 1.00 91.56 85 ARG A O 1
ATOM 707 N N . ILE A 1 86 ? -19.815 5.687 19.085 1.00 92.81 86 ILE A N 1
ATOM 708 C CA . ILE A 1 86 ? -19.420 4.332 18.683 1.00 92.81 86 ILE A CA 1
ATOM 709 C C . ILE A 1 86 ? -18.208 4.394 17.757 1.00 92.81 86 ILE A C 1
ATOM 711 O O . ILE A 1 86 ? -17.245 3.661 17.973 1.00 92.81 86 ILE A O 1
ATOM 715 N N . GLU A 1 87 ? -18.218 5.294 16.773 1.00 93.81 87 GLU A N 1
ATOM 716 C CA . GLU A 1 87 ? -17.100 5.496 15.854 1.00 93.81 87 GLU A CA 1
ATOM 717 C C . GLU A 1 87 ? -15.814 5.847 16.610 1.00 93.81 87 GLU A C 1
ATOM 719 O O . GLU A 1 87 ? -14.786 5.197 16.410 1.00 93.81 87 GLU A O 1
ATOM 724 N N . LEU A 1 88 ? -15.876 6.807 17.538 1.00 92.12 88 LEU A N 1
ATOM 725 C CA . LEU A 1 88 ? -14.732 7.195 18.366 1.00 92.12 88 LEU A CA 1
ATOM 726 C C . LEU A 1 88 ? -14.204 6.019 19.199 1.00 92.12 88 LEU A C 1
ATOM 728 O O . LEU A 1 88 ? -12.999 5.762 19.217 1.00 92.12 88 LEU A O 1
ATOM 732 N N . ALA A 1 89 ? -15.093 5.261 19.841 1.00 91.25 89 ALA A N 1
ATOM 733 C CA . ALA A 1 89 ? -14.692 4.119 20.655 1.00 91.25 89 ALA A CA 1
ATOM 734 C C . ALA A 1 89 ? -14.077 2.983 19.823 1.00 91.25 89 ALA A C 1
ATOM 736 O O . ALA A 1 89 ? -13.065 2.398 20.220 1.00 91.25 89 ALA A O 1
ATOM 737 N N . LEU A 1 90 ? -14.649 2.679 18.654 1.00 91.31 90 LEU A N 1
ATOM 738 C CA . LEU A 1 90 ? -14.091 1.703 17.718 1.00 91.31 90 LEU A CA 1
ATOM 739 C C . LEU A 1 90 ? -12.722 2.151 17.202 1.00 91.31 90 LEU A C 1
ATOM 741 O O . LEU A 1 90 ? -11.798 1.337 17.135 1.00 91.31 90 LEU A O 1
ATOM 745 N N . ASN A 1 91 ? -12.565 3.440 16.896 1.00 91.38 91 ASN A N 1
ATOM 746 C CA . ASN A 1 91 ? -11.302 4.021 16.458 1.00 91.38 91 ASN A CA 1
ATOM 747 C C . ASN A 1 91 ? -10.209 3.862 17.531 1.00 91.38 91 ASN A C 1
ATOM 749 O O . ASN A 1 91 ? -9.107 3.395 17.231 1.00 91.38 91 ASN A O 1
ATOM 753 N N . ASP A 1 92 ? -10.526 4.153 18.794 1.00 90.56 92 ASP A N 1
ATOM 754 C CA . ASP A 1 92 ? -9.600 3.988 19.919 1.00 90.56 92 ASP A CA 1
ATOM 755 C C . ASP A 1 92 ? -9.212 2.521 20.149 1.00 90.56 92 ASP A C 1
ATOM 757 O O . ASP A 1 92 ? -8.030 2.201 20.330 1.00 90.56 92 ASP A O 1
ATOM 761 N N . LEU A 1 93 ? -10.180 1.601 20.085 1.00 89.56 93 LEU A N 1
ATOM 762 C CA . LEU A 1 93 ? -9.925 0.163 20.206 1.00 89.56 93 LEU A CA 1
ATOM 763 C C . LEU A 1 93 ? -9.048 -0.357 19.061 1.00 89.56 93 LEU A C 1
ATOM 765 O O . LEU A 1 93 ? -8.106 -1.120 19.309 1.00 89.56 93 LEU A O 1
ATOM 769 N N . ALA A 1 94 ? -9.302 0.086 17.827 1.00 90.81 94 ALA A N 1
ATOM 770 C CA . ALA A 1 94 ? -8.479 -0.244 16.668 1.00 90.81 94 ALA A CA 1
ATOM 771 C C . ALA A 1 94 ? -7.048 0.290 16.840 1.00 90.81 94 ALA A C 1
ATOM 773 O O . ALA A 1 94 ? -6.076 -0.459 16.696 1.00 90.81 94 ALA A O 1
ATOM 774 N N . LYS A 1 95 ? -6.892 1.559 17.243 1.00 92.12 95 LYS A N 1
ATOM 775 C CA . LYS A 1 95 ? -5.583 2.172 17.518 1.00 92.12 95 LYS A CA 1
ATOM 776 C C . LYS A 1 95 ? -4.810 1.417 18.598 1.00 92.12 95 LYS A C 1
ATOM 778 O O . LYS A 1 95 ? -3.604 1.196 18.440 1.00 92.12 95 LYS A O 1
ATOM 783 N N . ALA A 1 96 ? -5.481 0.998 19.671 1.00 91.12 96 ALA A N 1
ATOM 784 C CA . ALA A 1 96 ? -4.883 0.205 20.741 1.00 91.12 96 ALA A CA 1
ATOM 785 C C . ALA A 1 96 ? -4.443 -1.184 20.250 1.00 91.12 96 ALA A C 1
ATOM 787 O O . ALA A 1 96 ? -3.313 -1.598 20.526 1.00 91.12 96 ALA A O 1
ATOM 788 N N . HIS A 1 97 ? -5.283 -1.875 19.471 1.00 91.31 97 HIS A N 1
ATOM 789 C CA . HIS A 1 97 ? -4.953 -3.173 18.877 1.00 91.31 97 HIS A CA 1
ATOM 790 C C . HIS A 1 97 ? -3.700 -3.082 17.993 1.00 91.31 97 HIS A C 1
ATOM 792 O O . HIS A 1 97 ? -2.728 -3.813 18.199 1.00 91.31 97 HIS A O 1
ATOM 798 N N . PHE A 1 98 ? -3.659 -2.136 17.052 1.00 94.06 98 PHE A N 1
ATOM 799 C CA . PHE A 1 98 ? -2.500 -1.977 16.172 1.00 94.06 98 PHE A CA 1
ATOM 800 C C . PHE A 1 98 ? -1.250 -1.497 16.919 1.00 94.06 98 PHE A C 1
ATOM 802 O O . PHE A 1 98 ? -0.138 -1.866 16.549 1.00 94.06 98 PHE A O 1
ATOM 809 N N . SER A 1 99 ? -1.398 -0.748 18.016 1.00 94.88 99 SER A N 1
ATOM 810 C CA . SER A 1 99 ? -0.276 -0.411 18.903 1.00 94.88 99 SER A CA 1
ATOM 811 C C . SER A 1 99 ? 0.354 -1.664 19.531 1.00 94.88 99 SER A C 1
ATOM 813 O O . SER A 1 99 ? 1.580 -1.792 19.573 1.00 94.88 99 SER A O 1
ATOM 815 N N . GLN A 1 100 ? -0.461 -2.638 19.953 1.00 93.69 100 GLN A N 1
ATOM 816 C CA . GLN A 1 100 ? 0.036 -3.929 20.446 1.00 93.69 100 GLN A CA 1
ATOM 817 C C . GLN A 1 100 ? 0.731 -4.729 19.338 1.00 93.69 100 GLN A C 1
ATOM 819 O O . GLN A 1 100 ? 1.819 -5.261 19.567 1.00 93.69 100 GLN A O 1
ATOM 824 N N . LYS A 1 101 ? 0.165 -4.756 18.122 1.00 93.94 101 LYS A N 1
ATOM 825 C CA . LYS A 1 101 ? 0.808 -5.398 16.963 1.00 93.94 101 LYS A CA 1
ATOM 826 C C . LYS A 1 101 ? 2.160 -4.772 16.628 1.00 93.94 101 LYS A C 1
ATOM 828 O O . LYS A 1 101 ? 3.106 -5.506 16.363 1.00 93.94 101 LYS A O 1
ATOM 833 N N . VAL A 1 102 ? 2.290 -3.446 16.705 1.00 96.62 102 VAL A N 1
ATOM 834 C CA . VAL A 1 102 ? 3.579 -2.752 16.536 1.00 96.62 102 VAL A CA 1
ATOM 835 C C . VAL A 1 102 ? 4.608 -3.252 17.551 1.00 96.62 102 VAL A C 1
ATOM 837 O O . VAL A 1 102 ? 5.718 -3.597 17.155 1.00 96.62 102 VAL A O 1
ATOM 840 N N . LYS A 1 103 ? 4.252 -3.348 18.839 1.00 96.31 103 LYS A N 1
ATOM 841 C CA . LYS A 1 103 ? 5.166 -3.862 19.878 1.00 96.31 103 LYS A CA 1
ATOM 842 C C . LYS A 1 103 ? 5.606 -5.302 19.594 1.00 96.31 103 LYS A C 1
ATOM 844 O O . LYS A 1 103 ? 6.794 -5.595 19.673 1.00 96.31 103 LYS A O 1
ATOM 849 N N . GLN A 1 104 ? 4.668 -6.171 19.214 1.00 94.94 104 GLN A N 1
ATOM 850 C CA . GLN A 1 104 ? 4.957 -7.569 18.868 1.00 94.94 104 GLN A CA 1
ATOM 851 C C . GLN A 1 104 ? 5.905 -7.674 17.665 1.00 94.94 104 GLN A C 1
ATOM 853 O O . GLN A 1 104 ? 6.921 -8.356 17.741 1.00 94.94 104 GLN A O 1
ATOM 858 N N . ILE A 1 105 ? 5.613 -6.964 16.569 1.00 96.38 105 ILE A N 1
ATOM 859 C CA . ILE A 1 105 ? 6.454 -7.002 15.364 1.00 96.38 105 ILE A CA 1
ATOM 860 C C . ILE A 1 105 ? 7.842 -6.417 15.630 1.00 96.38 105 ILE A C 1
ATOM 862 O O . ILE A 1 105 ? 8.815 -6.981 15.137 1.00 96.38 105 ILE A O 1
ATOM 866 N N . LYS A 1 106 ? 7.959 -5.337 16.418 1.00 96.12 106 LYS A N 1
ATOM 867 C CA . LYS A 1 106 ? 9.270 -4.806 16.829 1.00 96.12 106 LYS A CA 1
ATOM 868 C C . LYS A 1 106 ? 10.073 -5.867 17.576 1.00 96.12 106 LYS A C 1
ATOM 870 O O . LYS A 1 106 ? 11.196 -6.144 17.181 1.00 96.12 106 LYS A O 1
ATOM 875 N N . SER A 1 107 ? 9.460 -6.538 18.552 1.00 96.06 107 SER A N 1
ATOM 876 C CA . SER A 1 107 ? 10.120 -7.618 19.292 1.00 96.06 107 SER A CA 1
ATOM 877 C C . SER A 1 107 ? 10.596 -8.758 18.387 1.00 96.06 107 SER A C 1
ATOM 879 O O . SER A 1 107 ? 11.703 -9.243 18.589 1.00 96.06 107 SER A O 1
ATOM 881 N N . TYR A 1 108 ? 9.802 -9.183 17.397 1.00 94.44 108 TYR A N 1
ATOM 882 C CA . TYR A 1 108 ? 10.241 -10.210 16.444 1.00 94.44 108 TYR A CA 1
ATOM 883 C C . TYR A 1 108 ? 11.371 -9.717 15.544 1.00 94.44 108 TYR A C 1
ATOM 885 O O . T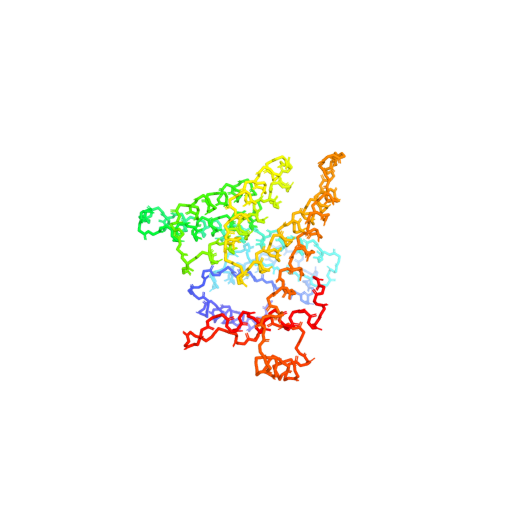YR A 1 108 ? 12.327 -10.446 15.307 1.00 94.44 108 TYR A O 1
ATOM 893 N N . ARG A 1 109 ? 11.286 -8.471 15.068 1.00 94.88 109 ARG A N 1
ATOM 894 C CA . ARG A 1 109 ? 12.324 -7.852 14.239 1.00 94.88 109 ARG A CA 1
ATOM 895 C C . ARG A 1 109 ? 13.654 -7.751 14.977 1.00 94.88 109 ARG A C 1
ATOM 897 O O . ARG A 1 109 ? 14.684 -8.037 14.383 1.00 94.88 109 ARG A O 1
ATOM 904 N N . ASP A 1 110 ? 13.633 -7.377 16.250 1.00 93.69 110 ASP A N 1
ATOM 905 C CA . ASP A 1 110 ? 14.848 -7.196 17.049 1.00 93.69 110 ASP A CA 1
ATOM 906 C C . ASP A 1 110 ? 15.572 -8.527 17.336 1.00 93.69 110 ASP A C 1
ATOM 908 O O . ASP A 1 110 ? 16.748 -8.528 17.685 1.00 93.69 110 ASP A O 1
ATOM 912 N N . GLN A 1 111 ? 14.897 -9.665 17.136 1.00 94.00 111 GLN A N 1
ATOM 913 C CA . GLN A 1 111 ? 15.479 -11.009 17.228 1.00 94.00 111 GLN A CA 1
ATOM 914 C C . GLN A 1 111 ? 16.060 -11.513 15.894 1.00 94.00 111 GLN A C 1
ATOM 916 O O . GLN A 1 111 ? 16.661 -12.586 15.860 1.00 94.00 111 GLN A O 1
ATOM 921 N N . LEU A 1 112 ? 15.873 -10.782 14.788 1.00 93.75 112 LEU A N 1
ATOM 922 C CA . LEU A 1 112 ? 16.337 -11.211 13.470 1.00 93.75 112 LEU A CA 1
ATOM 923 C C . LEU A 1 112 ? 17.833 -10.958 13.267 1.00 93.75 112 LEU A C 1
ATOM 925 O O . LEU A 1 112 ? 18.391 -9.945 13.689 1.00 93.75 112 LEU A O 1
ATOM 929 N N . ASN A 1 113 ? 18.465 -11.833 12.487 1.00 91.00 113 ASN A N 1
ATOM 930 C CA . ASN A 1 113 ? 19.823 -11.630 11.999 1.00 91.00 113 ASN A CA 1
ATOM 931 C C . ASN A 1 113 ? 19.807 -10.913 10.641 1.00 91.00 113 ASN A C 1
ATOM 933 O O . ASN A 1 113 ? 19.340 -11.454 9.637 1.00 91.00 113 ASN A O 1
ATOM 937 N N . LYS A 1 114 ? 20.364 -9.698 10.591 1.00 83.12 114 LYS A N 1
ATOM 938 C CA . LYS A 1 114 ? 20.337 -8.841 9.395 1.00 83.12 114 LYS A CA 1
ATOM 939 C C . LYS A 1 114 ? 21.036 -9.458 8.173 1.00 83.12 114 LYS A C 1
ATOM 941 O O . LYS A 1 114 ? 20.621 -9.193 7.050 1.00 83.12 114 LYS A O 1
ATOM 946 N N . MET A 1 115 ? 22.048 -10.308 8.371 1.00 83.88 115 MET A N 1
ATOM 947 C CA . MET A 1 115 ? 22.812 -10.908 7.269 1.00 83.88 115 MET A CA 1
ATOM 948 C C . MET A 1 115 ? 22.082 -12.074 6.598 1.00 83.88 115 MET A C 1
ATOM 950 O O . MET A 1 115 ? 22.201 -12.259 5.391 1.00 83.88 115 MET A O 1
ATOM 954 N N . THR A 1 116 ? 21.330 -12.866 7.366 1.00 88.88 116 THR A N 1
ATOM 955 C CA . THR A 1 116 ? 20.691 -14.094 6.864 1.00 88.88 116 THR A CA 1
ATOM 956 C C . THR A 1 116 ? 19.190 -13.942 6.634 1.00 88.88 116 THR A C 1
ATOM 958 O O . THR A 1 116 ? 18.606 -14.714 5.879 1.00 88.88 116 THR A O 1
ATOM 961 N N . GLN A 1 117 ? 18.553 -12.951 7.264 1.00 92.44 117 GLN A N 1
ATOM 962 C CA . GLN A 1 117 ? 17.096 -12.781 7.286 1.00 92.44 117 GLN A CA 1
ATOM 963 C C . GLN A 1 117 ? 16.651 -11.404 6.764 1.00 92.44 117 GLN A C 1
ATOM 965 O O . GLN A 1 117 ? 15.619 -10.871 7.175 1.00 92.44 117 GLN A O 1
ATOM 970 N N . ASN A 1 118 ? 17.405 -10.823 5.831 1.00 90.94 118 ASN A N 1
ATOM 971 C CA . ASN A 1 118 ? 17.111 -9.531 5.196 1.00 90.94 118 ASN A CA 1
ATOM 972 C C . ASN A 1 118 ? 15.676 -9.421 4.624 1.00 90.94 118 ASN A C 1
ATOM 974 O O . ASN A 1 118 ? 15.014 -8.407 4.840 1.00 90.94 118 ASN A O 1
ATOM 978 N N . TYR A 1 119 ? 15.125 -10.470 4.002 1.00 94.44 119 TYR A N 1
ATOM 979 C CA . TYR A 1 119 ? 13.723 -10.482 3.545 1.00 94.44 119 TYR A CA 1
ATOM 980 C C . TYR A 1 119 ? 12.709 -10.312 4.690 1.00 94.44 119 TYR A C 1
ATOM 982 O O . TYR A 1 119 ? 11.685 -9.639 4.534 1.00 94.44 119 TYR A O 1
ATOM 990 N N . LEU A 1 120 ? 12.982 -10.896 5.864 1.00 95.94 120 LEU A N 1
ATOM 991 C CA . LEU A 1 120 ? 12.116 -10.741 7.036 1.00 95.94 120 LEU A CA 1
ATOM 992 C C . LEU A 1 120 ? 12.201 -9.324 7.610 1.00 95.94 120 LEU A C 1
ATOM 994 O O . LEU A 1 120 ? 11.175 -8.803 8.048 1.00 95.94 120 LEU A O 1
ATOM 998 N N . PHE A 1 121 ? 13.365 -8.671 7.529 1.00 95.69 121 PHE A N 1
ATOM 999 C CA . PHE A 1 121 ? 13.499 -7.252 7.868 1.00 95.69 121 PHE A CA 1
ATOM 1000 C C . PHE A 1 121 ? 12.603 -6.376 6.993 1.00 95.69 121 PHE A C 1
ATOM 1002 O O . PHE A 1 121 ? 11.805 -5.616 7.540 1.00 95.69 121 PHE A O 1
ATOM 1009 N N . VAL A 1 122 ? 12.647 -6.541 5.664 1.00 97.19 122 VAL A N 1
ATOM 1010 C CA . VAL A 1 122 ? 11.756 -5.810 4.739 1.00 97.19 122 VAL A CA 1
ATOM 1011 C C . VAL A 1 122 ? 10.293 -6.017 5.131 1.00 97.19 122 VAL A C 1
ATOM 1013 O O . VAL A 1 122 ? 9.531 -5.059 5.274 1.00 97.19 122 VAL A O 1
ATOM 1016 N N . ARG A 1 123 ? 9.900 -7.273 5.381 1.00 97.31 123 ARG A N 1
ATOM 1017 C CA . ARG A 1 123 ? 8.529 -7.621 5.770 1.00 97.31 123 ARG A CA 1
ATOM 1018 C C . ARG A 1 123 ? 8.113 -6.986 7.096 1.00 97.31 123 ARG A C 1
ATOM 1020 O O . ARG A 1 123 ? 6.967 -6.556 7.233 1.00 97.31 123 ARG A O 1
ATOM 1027 N N . HIS A 1 124 ? 8.981 -6.988 8.101 1.00 97.62 124 HIS A N 1
ATOM 1028 C CA . HIS A 1 124 ? 8.664 -6.428 9.413 1.00 97.62 124 HIS A CA 1
ATOM 1029 C C . HIS A 1 124 ? 8.622 -4.904 9.387 1.00 97.62 124 HIS A C 1
ATOM 1031 O O . HIS A 1 124 ? 7.659 -4.345 9.905 1.00 97.62 124 HIS A O 1
ATOM 1037 N N . GLU A 1 125 ? 9.563 -4.241 8.717 1.00 97.81 125 GLU A N 1
ATOM 1038 C CA . GLU A 1 125 ? 9.522 -2.789 8.511 1.00 97.81 125 GLU A CA 1
ATOM 1039 C C . GLU A 1 125 ? 8.247 -2.366 7.766 1.00 97.81 125 GLU A C 1
ATOM 1041 O O . GLU A 1 125 ? 7.550 -1.459 8.220 1.00 97.81 125 GLU A O 1
ATOM 1046 N N . PHE A 1 126 ? 7.845 -3.094 6.716 1.00 98.31 126 PHE A N 1
ATOM 1047 C CA . PHE A 1 126 ? 6.573 -2.839 6.032 1.00 98.31 126 PHE A CA 1
ATOM 1048 C C . PHE A 1 126 ? 5.369 -2.968 6.977 1.00 98.31 126 PHE A C 1
ATOM 1050 O O . PHE A 1 126 ? 4.505 -2.094 7.008 1.00 98.31 126 PHE A O 1
ATOM 1057 N N . LYS A 1 127 ? 5.296 -4.042 7.779 1.00 97.88 127 LYS A N 1
ATOM 1058 C CA . LYS A 1 127 ? 4.196 -4.235 8.743 1.00 97.88 127 LYS A CA 1
ATOM 1059 C C . LYS A 1 127 ? 4.147 -3.117 9.785 1.00 97.88 127 LYS A C 1
ATOM 1061 O O . LYS A 1 127 ? 3.061 -2.651 10.119 1.00 97.88 127 LYS A O 1
ATOM 1066 N N . LEU A 1 128 ? 5.302 -2.691 10.298 1.00 98.31 128 LEU A N 1
ATOM 1067 C CA . LEU A 1 128 ? 5.386 -1.564 11.228 1.00 98.31 128 LEU A CA 1
ATOM 1068 C C . LEU A 1 128 ? 4.856 -0.291 10.575 1.00 98.31 128 LEU A C 1
ATOM 1070 O O . LEU A 1 128 ? 4.003 0.375 11.162 1.00 98.31 128 LEU A O 1
ATOM 1074 N N . ALA A 1 129 ? 5.298 -0.001 9.353 1.00 98.38 129 ALA A N 1
ATOM 1075 C CA . ALA A 1 129 ? 4.840 1.147 8.590 1.00 98.38 129 ALA A CA 1
ATOM 1076 C C . ALA A 1 129 ? 3.318 1.137 8.395 1.00 98.38 129 ALA A C 1
ATOM 1078 O O . ALA A 1 129 ? 2.646 2.106 8.740 1.00 98.38 129 ALA A O 1
ATOM 1079 N N . PHE A 1 130 ? 2.767 0.007 7.947 1.00 97.94 130 PHE A N 1
ATOM 1080 C CA . PHE A 1 130 ? 1.335 -0.185 7.729 1.00 97.94 130 PHE A CA 1
ATOM 1081 C C . PHE A 1 130 ? 0.506 0.012 9.006 1.00 97.94 130 PHE A C 1
ATOM 1083 O O . PHE A 1 130 ? -0.503 0.715 8.995 1.00 97.94 130 PHE A O 1
ATOM 1090 N N . TYR A 1 131 ? 0.938 -0.549 10.140 1.00 97.25 131 TYR A N 1
ATOM 1091 C CA . TYR A 1 131 ? 0.226 -0.357 11.406 1.00 97.25 131 TYR A CA 1
ATOM 1092 C C . TYR A 1 131 ? 0.335 1.073 11.938 1.00 97.25 131 TYR A C 1
ATOM 1094 O O . TYR A 1 131 ? -0.598 1.552 12.580 1.00 97.25 131 TYR A O 1
ATOM 1102 N N . HIS A 1 132 ? 1.439 1.775 11.682 1.00 97.88 132 HIS A N 1
ATOM 1103 C CA . HIS A 1 132 ? 1.525 3.206 11.967 1.00 97.88 132 HIS A CA 1
ATOM 1104 C C . HIS A 1 132 ? 0.621 4.030 11.040 1.00 97.88 132 HIS A C 1
ATOM 1106 O O . HIS A 1 132 ? -0.006 4.975 11.516 1.00 97.88 132 HIS A O 1
ATOM 1112 N N . GLU A 1 133 ? 0.500 3.647 9.767 1.00 96.44 133 GLU A N 1
ATOM 1113 C CA . GLU A 1 133 ? -0.365 4.297 8.776 1.00 96.44 133 GLU A CA 1
ATOM 1114 C C . GLU A 1 133 ? -1.847 4.172 9.156 1.00 96.44 133 GLU A C 1
ATOM 1116 O O . GLU A 1 133 ? -2.524 5.191 9.247 1.00 96.44 133 GLU A O 1
ATOM 1121 N N . ILE A 1 134 ? -2.336 2.968 9.494 1.00 94.56 134 ILE A N 1
ATOM 1122 C CA . ILE A 1 134 ? -3.728 2.767 9.958 1.00 94.56 134 ILE A CA 1
ATOM 1123 C C . ILE A 1 134 ? -4.024 3.584 11.219 1.00 94.56 134 ILE A C 1
ATOM 1125 O O . ILE A 1 134 ? -5.123 4.099 11.407 1.00 94.56 134 ILE A O 1
ATOM 1129 N N . ARG A 1 135 ? -3.031 3.725 12.099 1.00 94.94 135 ARG A N 1
ATOM 1130 C CA . ARG A 1 135 ? -3.149 4.535 13.318 1.00 94.94 135 ARG A CA 1
ATOM 1131 C C . ARG A 1 135 ? -3.064 6.038 13.057 1.00 94.94 135 ARG A C 1
ATOM 1133 O O . ARG A 1 135 ? -3.122 6.794 14.024 1.00 94.94 135 ARG A O 1
ATOM 1140 N N . GLN A 1 136 ? -2.904 6.454 11.800 1.00 94.69 136 GLN A N 1
ATOM 1141 C CA . GLN A 1 136 ? -2.747 7.845 11.374 1.00 94.69 136 GLN A CA 1
ATOM 1142 C C . GLN A 1 136 ? -1.489 8.515 11.963 1.00 94.69 136 GLN A C 1
ATOM 1144 O O . GLN A 1 136 ? -1.427 9.727 12.143 1.00 94.69 136 GLN A O 1
ATOM 1149 N N . ILE A 1 137 ? -0.447 7.727 12.260 1.00 96.50 137 ILE A N 1
ATOM 1150 C CA . ILE A 1 137 ? 0.863 8.213 12.725 1.00 96.50 137 ILE A CA 1
ATOM 1151 C C . ILE A 1 137 ? 1.809 8.270 11.523 1.00 96.50 137 ILE A C 1
ATOM 1153 O O . ILE A 1 137 ? 2.799 7.536 11.435 1.00 96.50 137 ILE A O 1
ATOM 1157 N N . TYR A 1 138 ? 1.473 9.136 10.568 1.00 97.00 138 TYR A N 1
ATOM 1158 C CA . TYR A 1 138 ? 2.076 9.159 9.233 1.00 97.00 138 TYR A CA 1
ATOM 1159 C C . TYR A 1 138 ? 3.592 9.392 9.241 1.00 97.00 138 TYR A C 1
ATOM 1161 O O . TYR A 1 138 ? 4.304 8.750 8.475 1.00 97.00 138 TYR A O 1
ATOM 1169 N N . ASN A 1 139 ? 4.112 10.209 10.164 1.00 97.62 139 ASN A N 1
ATOM 1170 C CA . ASN A 1 139 ? 5.557 10.421 10.314 1.00 97.62 139 ASN A CA 1
ATOM 1171 C C . ASN A 1 139 ? 6.312 9.114 10.621 1.00 97.62 139 ASN A C 1
ATOM 1173 O O . ASN A 1 139 ? 7.325 8.816 9.993 1.00 97.62 139 ASN A O 1
ATOM 1177 N N . GLN A 1 140 ? 5.802 8.293 11.548 1.00 98.06 140 GLN A N 1
ATOM 1178 C CA . GLN A 1 140 ? 6.425 6.999 11.863 1.00 98.06 140 GLN A CA 1
ATOM 1179 C C . GLN A 1 140 ? 6.212 5.981 10.740 1.00 98.06 140 GLN A C 1
ATOM 1181 O O . GLN A 1 140 ? 7.107 5.186 10.461 1.00 98.06 140 GLN A O 1
ATOM 1186 N N . ALA A 1 141 ? 5.052 6.020 10.077 1.00 98.50 141 ALA A N 1
ATOM 1187 C CA . ALA A 1 141 ? 4.786 5.168 8.923 1.00 98.50 141 ALA A CA 1
ATOM 1188 C C . ALA A 1 141 ? 5.799 5.421 7.798 1.00 98.50 141 ALA A C 1
ATOM 1190 O O . ALA A 1 141 ? 6.408 4.479 7.297 1.00 98.50 141 ALA A O 1
ATOM 1191 N N . LEU A 1 142 ? 6.045 6.692 7.461 1.00 98.56 142 LEU A N 1
ATOM 1192 C CA . LEU A 1 142 ? 6.999 7.083 6.428 1.00 98.56 142 LEU A CA 1
ATOM 1193 C C . LEU A 1 142 ? 8.420 6.602 6.749 1.00 98.56 142 LEU A C 1
ATOM 1195 O O . LEU A 1 142 ? 9.083 6.049 5.874 1.00 98.56 142 LEU A O 1
ATOM 1199 N N . VAL A 1 143 ? 8.875 6.762 7.997 1.00 98.44 143 VAL A N 1
ATOM 1200 C CA . VAL A 1 143 ? 10.195 6.270 8.435 1.00 98.44 143 VAL A CA 1
ATOM 1201 C C . VAL A 1 143 ? 10.318 4.762 8.216 1.00 98.44 143 VAL A C 1
ATOM 1203 O O . VAL A 1 143 ? 11.284 4.307 7.608 1.00 98.44 143 VAL A O 1
ATOM 1206 N N . HIS A 1 144 ? 9.329 3.982 8.651 1.00 98.50 144 HIS A N 1
ATOM 1207 C CA . HIS A 1 144 ? 9.364 2.528 8.504 1.00 98.50 144 HIS A CA 1
ATOM 1208 C C . HIS A 1 144 ? 9.246 2.067 7.038 1.00 98.50 144 HIS A C 1
ATOM 1210 O O . HIS A 1 144 ? 9.928 1.123 6.647 1.00 98.50 144 HIS A O 1
ATOM 1216 N N . TYR A 1 145 ? 8.473 2.751 6.185 1.00 98.75 145 TYR A N 1
ATOM 1217 C CA . TYR A 1 145 ? 8.465 2.452 4.745 1.00 98.75 145 TYR A CA 1
ATOM 1218 C C . TYR A 1 145 ? 9.818 2.760 4.086 1.00 98.75 145 TYR A C 1
ATOM 1220 O O . TYR A 1 145 ? 10.311 1.949 3.301 1.00 98.75 145 TYR A O 1
ATOM 1228 N N . LYS A 1 146 ? 10.455 3.887 4.439 1.00 98.44 146 LYS A N 1
ATOM 1229 C CA . LYS A 1 146 ? 11.812 4.231 3.978 1.00 98.44 146 LYS A CA 1
ATOM 1230 C C . LYS A 1 146 ? 12.836 3.177 4.428 1.00 98.44 146 LYS A C 1
ATOM 1232 O O . LYS A 1 146 ? 13.663 2.759 3.620 1.00 98.44 146 LYS A O 1
ATOM 1237 N N . ASN A 1 147 ? 12.741 2.689 5.667 1.00 97.62 147 ASN A N 1
ATOM 1238 C CA . ASN A 1 147 ? 13.597 1.611 6.174 1.00 97.62 147 ASN A CA 1
ATOM 1239 C C . ASN A 1 147 ? 13.367 0.287 5.435 1.00 97.62 147 ASN A C 1
ATOM 1241 O O . ASN A 1 147 ? 14.334 -0.371 5.063 1.00 97.62 147 ASN A O 1
ATOM 1245 N N . ALA A 1 148 ? 12.109 -0.085 5.175 1.00 98.12 148 ALA A N 1
ATOM 1246 C CA . ALA A 1 148 ? 11.785 -1.279 4.395 1.00 98.12 148 ALA A CA 1
ATOM 1247 C C . ALA A 1 148 ? 12.404 -1.214 2.991 1.00 98.12 148 ALA A C 1
ATOM 1249 O O . ALA A 1 148 ? 12.979 -2.197 2.529 1.00 98.12 148 ALA A O 1
ATOM 1250 N N . TYR A 1 149 ? 12.340 -0.047 2.341 1.00 98.00 149 TYR A N 1
ATOM 1251 C CA . TYR A 1 149 ? 12.970 0.176 1.040 1.00 98.00 149 TYR A CA 1
ATOM 1252 C C . TYR A 1 149 ? 14.495 0.064 1.126 1.00 98.00 149 TYR A C 1
ATOM 1254 O O . TYR A 1 149 ? 15.108 -0.608 0.301 1.00 98.00 149 TYR A O 1
ATOM 1262 N N . ALA A 1 150 ? 15.118 0.663 2.144 1.00 96.19 150 ALA A N 1
ATOM 1263 C CA . ALA A 1 150 ? 16.560 0.561 2.353 1.00 96.19 150 ALA A CA 1
ATOM 1264 C C . ALA A 1 150 ? 17.009 -0.897 2.559 1.00 96.19 150 ALA A C 1
ATOM 1266 O O . ALA A 1 150 ? 17.919 -1.353 1.873 1.00 96.19 150 ALA A O 1
ATOM 1267 N N . SER A 1 151 ? 16.325 -1.658 3.421 1.00 95.50 151 SER A N 1
ATOM 1268 C CA . SER A 1 151 ? 16.598 -3.089 3.615 1.00 95.50 151 SER A CA 1
ATOM 1269 C C . SER A 1 151 ? 16.371 -3.914 2.348 1.00 95.50 151 SER A C 1
ATOM 1271 O O . SER A 1 151 ? 17.095 -4.876 2.112 1.00 95.50 151 SER A O 1
ATOM 1273 N N . LEU A 1 152 ? 15.403 -3.537 1.507 1.00 96.00 152 LEU A N 1
ATOM 1274 C CA . LEU A 1 152 ? 15.175 -4.195 0.221 1.00 96.00 152 LEU A CA 1
ATOM 1275 C C . LEU A 1 152 ? 16.359 -3.981 -0.730 1.00 96.00 152 LEU A C 1
ATOM 1277 O O . LEU A 1 152 ? 16.740 -4.909 -1.437 1.00 96.00 152 LEU A O 1
ATOM 1281 N N . MET A 1 153 ? 16.967 -2.791 -0.727 1.00 93.88 153 MET A N 1
ATOM 1282 C CA . MET A 1 153 ? 18.136 -2.492 -1.566 1.00 93.88 153 MET A CA 1
ATOM 1283 C C . MET A 1 153 ? 19.422 -3.185 -1.090 1.00 93.88 153 MET A C 1
ATOM 1285 O O . MET A 1 153 ? 20.351 -3.336 -1.880 1.00 93.88 153 MET A O 1
ATOM 1289 N N . GLU A 1 154 ? 19.483 -3.638 0.166 1.00 92.94 154 GLU A N 1
ATOM 1290 C CA . GLU A 1 154 ? 20.589 -4.459 0.685 1.00 92.94 154 GLU A CA 1
ATOM 1291 C C . GLU A 1 154 ? 20.510 -5.926 0.211 1.00 92.94 154 GLU A C 1
ATOM 1293 O O . GLU A 1 154 ? 21.485 -6.673 0.325 1.00 92.94 154 GLU A O 1
ATOM 1298 N N . ILE A 1 155 ? 19.366 -6.370 -0.324 1.00 92.69 155 ILE A N 1
ATOM 1299 C CA . ILE A 1 155 ? 19.207 -7.729 -0.847 1.00 92.69 155 ILE A CA 1
ATOM 1300 C C . ILE A 1 155 ? 19.940 -7.847 -2.186 1.00 92.69 155 ILE A C 1
ATOM 1302 O O . ILE A 1 155 ? 19.682 -7.105 -3.134 1.00 92.69 155 ILE A O 1
ATOM 1306 N N . ARG A 1 156 ? 20.834 -8.839 -2.289 1.00 89.88 156 ARG A N 1
ATOM 1307 C CA . ARG A 1 156 ? 21.547 -9.135 -3.535 1.00 89.88 156 ARG A CA 1
ATOM 1308 C C . ARG A 1 156 ? 20.555 -9.477 -4.647 1.00 89.88 156 ARG A C 1
ATOM 1310 O O . ARG A 1 156 ? 19.784 -10.433 -4.539 1.00 89.88 156 ARG A O 1
ATOM 1317 N N . LEU A 1 157 ? 20.646 -8.732 -5.743 1.00 87.12 157 LEU A N 1
ATOM 1318 C CA . LEU A 1 157 ? 19.888 -9.010 -6.953 1.00 87.12 157 LEU A CA 1
ATOM 1319 C C . LEU A 1 157 ? 20.442 -10.232 -7.685 1.00 87.12 157 LEU A C 1
ATOM 1321 O O . LEU A 1 157 ? 21.651 -10.392 -7.862 1.00 87.12 157 LEU A O 1
ATOM 1325 N N . THR A 1 158 ? 19.527 -11.080 -8.127 1.00 85.44 158 THR A N 1
ATOM 1326 C CA . THR A 1 158 ? 19.758 -12.272 -8.942 1.00 85.44 158 THR A CA 1
ATOM 1327 C C . THR A 1 158 ? 18.647 -12.356 -9.982 1.00 85.44 158 THR A C 1
ATOM 1329 O O . THR A 1 158 ? 17.562 -11.827 -9.760 1.00 85.44 158 THR A O 1
ATOM 1332 N N . SER A 1 159 ? 18.853 -13.072 -11.084 1.00 77.50 159 SER A N 1
ATOM 1333 C CA . SER A 1 159 ? 17.798 -13.267 -12.093 1.00 77.50 159 SER A CA 1
ATOM 1334 C C . SER A 1 159 ? 16.500 -13.867 -11.528 1.00 77.50 159 SER A C 1
ATOM 1336 O O . SER A 1 159 ? 15.438 -13.639 -12.092 1.00 77.50 159 SER A O 1
ATOM 1338 N N . LYS A 1 160 ? 16.565 -14.585 -10.395 1.00 80.12 160 LYS A N 1
ATOM 1339 C CA . LYS A 1 160 ? 15.412 -15.244 -9.761 1.00 80.12 160 LYS A CA 1
ATOM 1340 C C . LYS A 1 160 ? 14.535 -14.314 -8.920 1.00 80.12 160 LYS A C 1
ATOM 1342 O O . LYS A 1 160 ? 13.331 -14.505 -8.882 1.00 80.12 160 LYS A O 1
ATOM 1347 N N . ASN A 1 161 ? 15.123 -13.338 -8.227 1.00 84.88 161 ASN A N 1
ATOM 1348 C CA . ASN A 1 161 ? 14.400 -12.461 -7.288 1.00 84.88 161 ASN A CA 1
ATOM 1349 C C . ASN A 1 161 ? 14.217 -11.030 -7.810 1.00 84.88 161 ASN A C 1
ATOM 1351 O O . ASN A 1 161 ? 13.547 -10.215 -7.181 1.00 84.88 161 ASN A O 1
ATOM 1355 N N . LEU A 1 162 ? 14.840 -10.702 -8.938 1.00 83.94 162 LEU A N 1
ATOM 1356 C CA . LEU A 1 162 ? 14.909 -9.348 -9.462 1.00 83.94 162 LEU A CA 1
ATOM 1357 C C . LEU A 1 162 ? 13.509 -8.754 -9.742 1.00 83.94 162 LEU A C 1
ATOM 1359 O O . LEU A 1 162 ? 13.257 -7.606 -9.372 1.00 83.94 162 LEU A O 1
ATOM 1363 N N . PHE A 1 163 ? 12.588 -9.529 -10.325 1.00 83.81 163 PHE A N 1
ATOM 1364 C CA . PHE A 1 163 ? 11.206 -9.090 -10.565 1.00 83.81 163 PHE A CA 1
ATOM 1365 C C . PHE A 1 163 ? 10.432 -8.855 -9.266 1.00 83.81 163 PHE A C 1
ATOM 1367 O O . PHE A 1 163 ? 9.798 -7.812 -9.105 1.00 83.81 163 PHE A O 1
ATOM 1374 N N . GLU A 1 164 ? 10.535 -9.778 -8.308 1.00 89.31 164 GLU A N 1
ATOM 1375 C CA . GLU A 1 164 ? 9.907 -9.631 -6.992 1.00 89.31 164 GLU A CA 1
ATOM 1376 C C . GLU A 1 164 ? 10.418 -8.376 -6.277 1.00 89.31 164 GLU A C 1
ATOM 1378 O O . GLU A 1 164 ? 9.627 -7.581 -5.771 1.00 89.31 164 GLU A O 1
ATOM 1383 N N . ILE A 1 165 ? 11.733 -8.141 -6.298 1.00 91.75 165 ILE A N 1
ATOM 1384 C CA . ILE A 1 165 ? 12.342 -6.955 -5.692 1.00 91.75 165 ILE A CA 1
ATOM 1385 C C . ILE A 1 165 ? 11.864 -5.678 -6.386 1.00 91.75 165 ILE A C 1
ATOM 1387 O O . ILE A 1 165 ? 11.516 -4.726 -5.688 1.00 91.75 165 ILE A O 1
ATOM 1391 N N . LYS A 1 166 ? 11.778 -5.646 -7.725 1.00 90.56 166 LYS A N 1
ATOM 1392 C CA . LYS A 1 166 ? 11.223 -4.492 -8.457 1.00 90.56 166 LYS A CA 1
ATOM 1393 C C . LYS A 1 166 ? 9.774 -4.212 -8.043 1.00 90.56 166 LYS A C 1
ATOM 1395 O O . LYS A 1 166 ? 9.426 -3.062 -7.766 1.00 90.56 166 LYS A O 1
ATOM 1400 N N . ASN A 1 167 ? 8.943 -5.246 -7.928 1.00 91.44 167 ASN A N 1
ATOM 1401 C CA . ASN A 1 167 ? 7.538 -5.105 -7.539 1.00 91.44 167 ASN A CA 1
ATOM 1402 C C . ASN A 1 167 ? 7.378 -4.623 -6.090 1.00 91.44 167 ASN A C 1
ATOM 1404 O O . ASN A 1 167 ? 6.628 -3.682 -5.825 1.00 91.44 167 ASN A O 1
ATOM 1408 N N . VAL A 1 168 ? 8.128 -5.194 -5.143 1.00 95.81 168 VAL A N 1
ATOM 1409 C CA . VAL A 1 168 ? 8.101 -4.738 -3.743 1.00 95.81 168 VAL A CA 1
ATOM 1410 C C . VAL A 1 168 ? 8.633 -3.305 -3.630 1.00 95.81 168 VAL A C 1
ATOM 1412 O O . VAL A 1 168 ? 8.045 -2.490 -2.915 1.00 95.81 168 VAL A O 1
ATOM 1415 N N . ALA A 1 169 ? 9.693 -2.961 -4.368 1.00 96.31 169 ALA A N 1
ATOM 1416 C CA . ALA A 1 169 ? 10.233 -1.604 -4.413 1.00 96.31 169 ALA A CA 1
ATOM 1417 C C . ALA A 1 169 ? 9.208 -0.606 -4.964 1.00 96.31 169 ALA A C 1
ATOM 1419 O O . ALA A 1 169 ? 9.087 0.485 -4.418 1.00 96.31 169 ALA A O 1
ATOM 1420 N N . THR A 1 170 ? 8.437 -0.999 -5.981 1.00 95.69 170 THR A N 1
ATOM 1421 C CA . THR A 1 170 ? 7.345 -0.197 -6.556 1.00 95.69 170 THR A CA 1
ATOM 1422 C C . THR A 1 170 ? 6.281 0.123 -5.507 1.00 95.69 170 THR A C 1
ATOM 1424 O O . THR A 1 170 ? 5.940 1.287 -5.297 1.00 95.69 170 THR A O 1
ATOM 1427 N N . ILE A 1 171 ? 5.799 -0.895 -4.783 1.00 97.12 171 ILE A N 1
ATOM 1428 C CA . ILE A 1 171 ? 4.785 -0.721 -3.730 1.00 97.12 171 ILE A CA 1
ATOM 1429 C C . ILE A 1 171 ? 5.309 0.198 -2.617 1.00 97.12 171 ILE A C 1
ATOM 1431 O O . ILE A 1 171 ? 4.602 1.099 -2.157 1.00 97.12 171 ILE A O 1
ATOM 1435 N N . LEU A 1 172 ? 6.553 -0.014 -2.180 1.00 98.25 172 LEU A N 1
ATOM 1436 C CA . LEU A 1 172 ? 7.192 0.809 -1.153 1.00 98.25 172 LEU A CA 1
ATOM 1437 C C . LEU A 1 172 ? 7.376 2.256 -1.614 1.00 98.25 172 LEU A C 1
ATOM 1439 O O . LEU A 1 172 ? 7.062 3.173 -0.859 1.00 98.25 172 LEU A O 1
ATOM 1443 N N . ASN A 1 173 ? 7.843 2.465 -2.844 1.00 97.62 173 ASN A N 1
ATOM 1444 C CA . ASN A 1 173 ? 8.031 3.790 -3.423 1.00 97.62 173 ASN A CA 1
ATOM 1445 C C . ASN A 1 173 ? 6.700 4.552 -3.485 1.00 97.62 173 ASN A C 1
ATOM 1447 O O . ASN A 1 173 ? 6.616 5.670 -2.981 1.00 97.62 173 ASN A O 1
ATOM 1451 N N . TYR A 1 174 ? 5.635 3.910 -3.977 1.00 97.75 174 TYR A N 1
ATOM 1452 C CA . TYR A 1 174 ? 4.283 4.475 -3.983 1.00 97.75 174 TYR A CA 1
ATOM 1453 C C . TYR A 1 174 ? 3.831 4.903 -2.575 1.00 97.75 174 TYR A C 1
ATOM 1455 O O . TYR A 1 174 ? 3.364 6.026 -2.381 1.00 97.75 174 TYR A O 1
ATOM 1463 N N . LYS A 1 175 ? 4.025 4.045 -1.561 1.00 98.19 175 LYS A N 1
ATOM 1464 C CA . LYS A 1 175 ? 3.691 4.363 -0.160 1.00 98.19 175 LYS A CA 1
ATOM 1465 C C . LYS A 1 175 ? 4.483 5.552 0.383 1.00 98.19 175 LYS A C 1
ATOM 1467 O O . LYS A 1 175 ? 3.902 6.403 1.056 1.00 98.19 175 LYS A O 1
ATOM 1472 N N . ILE A 1 176 ? 5.782 5.619 0.091 1.00 98.31 176 ILE A N 1
ATOM 1473 C CA . ILE A 1 176 ? 6.665 6.715 0.512 1.00 98.31 176 ILE A CA 1
ATOM 1474 C C . ILE A 1 176 ? 6.211 8.031 -0.122 1.00 98.31 176 ILE A C 1
ATOM 1476 O O . ILE A 1 176 ? 5.975 8.991 0.603 1.00 98.31 176 ILE A O 1
ATOM 1480 N N . ILE A 1 177 ? 6.033 8.061 -1.445 1.00 97.44 177 ILE A N 1
ATOM 1481 C CA . ILE A 1 177 ? 5.624 9.256 -2.197 1.00 97.44 177 ILE A CA 1
ATOM 1482 C C . ILE A 1 177 ? 4.272 9.765 -1.702 1.00 97.44 177 ILE A C 1
ATOM 1484 O O . ILE A 1 177 ? 4.143 10.940 -1.358 1.00 97.44 177 ILE A O 1
ATOM 1488 N N . ARG A 1 178 ? 3.279 8.875 -1.591 1.00 96.25 178 ARG A N 1
ATOM 1489 C CA . ARG A 1 178 ? 1.937 9.235 -1.124 1.00 96.25 178 ARG A CA 1
ATOM 1490 C C . ARG A 1 178 ? 1.962 9.856 0.272 1.00 96.25 178 ARG A C 1
ATOM 1492 O O . ARG A 1 178 ? 1.321 10.878 0.501 1.00 96.25 178 ARG A O 1
ATOM 1499 N N . LEU A 1 179 ? 2.707 9.260 1.205 1.00 96.56 179 LEU A N 1
ATOM 1500 C CA . LEU A 1 179 ? 2.838 9.806 2.558 1.00 96.56 179 LEU A CA 1
ATOM 1501 C C . LEU A 1 179 ? 3.651 11.102 2.592 1.00 96.56 179 LEU A C 1
ATOM 1503 O O . LEU A 1 179 ? 3.335 11.979 3.387 1.00 96.56 179 LEU A O 1
ATOM 1507 N N . SER A 1 180 ? 4.668 11.248 1.742 1.00 96.12 180 SER A N 1
ATOM 1508 C CA . SER A 1 180 ? 5.418 12.497 1.612 1.00 96.12 180 SER A CA 1
ATOM 1509 C C . SER A 1 180 ? 4.530 13.646 1.129 1.00 96.12 180 SER A C 1
ATOM 1511 O O . SER A 1 180 ? 4.600 14.733 1.699 1.00 96.12 180 SER A O 1
ATOM 1513 N N . PHE A 1 181 ? 3.646 13.413 0.155 1.00 93.94 181 PHE A N 1
ATOM 1514 C CA . PHE A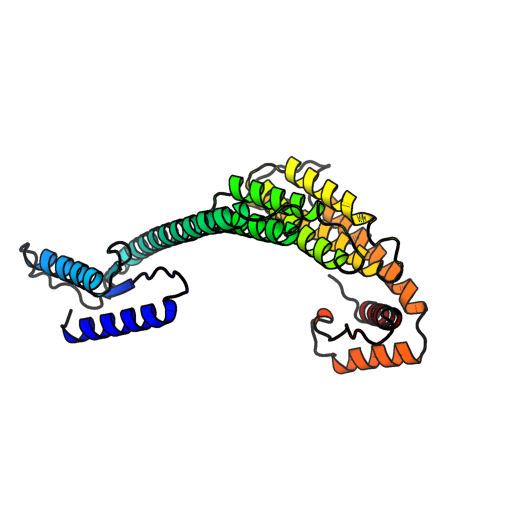 1 181 ? 2.641 14.409 -0.226 1.00 93.94 181 PHE A CA 1
ATOM 1515 C C . PHE A 1 181 ? 1.691 14.721 0.932 1.00 93.94 181 PHE A C 1
ATOM 1517 O O . PHE A 1 181 ? 1.525 15.888 1.273 1.00 93.94 181 PHE A O 1
ATOM 1524 N N . TYR A 1 182 ? 1.154 13.696 1.603 1.00 93.12 182 TYR A N 1
ATOM 1525 C CA . TYR A 1 182 ? 0.263 13.871 2.759 1.00 93.12 182 TYR A CA 1
ATOM 1526 C C . TYR A 1 182 ? 0.901 14.684 3.901 1.00 93.12 182 TYR A C 1
ATOM 1528 O O . TYR A 1 182 ? 0.236 15.473 4.564 1.00 93.12 182 TYR A O 1
ATOM 1536 N N . LEU A 1 183 ? 2.204 14.507 4.132 1.00 93.69 183 LEU A N 1
ATOM 1537 C CA . LEU A 1 183 ? 2.984 15.230 5.141 1.00 93.69 183 LEU A CA 1
ATOM 1538 C C . LEU A 1 183 ? 3.489 16.601 4.661 1.00 93.69 183 LEU A C 1
ATOM 1540 O O . LEU A 1 183 ? 4.286 17.227 5.357 1.00 93.69 183 LEU A O 1
ATOM 1544 N N . ASN A 1 184 ? 3.038 17.068 3.493 1.00 91.25 184 ASN A N 1
ATOM 1545 C CA . ASN A 1 184 ? 3.422 18.340 2.887 1.00 91.25 184 ASN A CA 1
ATOM 1546 C C . ASN A 1 184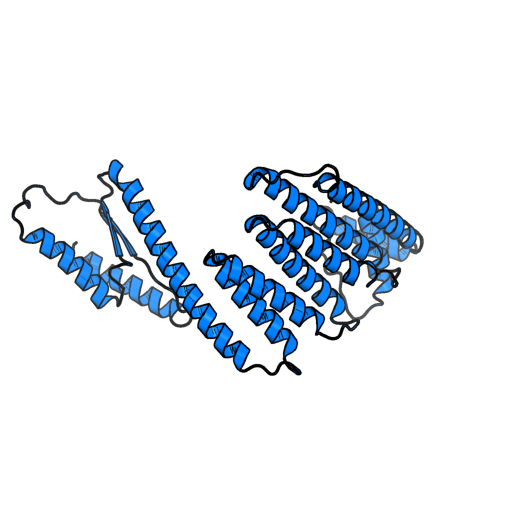 ? 4.945 18.497 2.684 1.00 91.25 184 ASN A C 1
ATOM 1548 O O . ASN A 1 184 ? 5.519 19.565 2.891 1.00 91.25 184 ASN A O 1
ATOM 1552 N N . ILE A 1 185 ? 5.612 17.416 2.267 1.00 93.00 185 ILE A N 1
ATOM 1553 C CA . ILE A 1 185 ? 7.037 17.391 1.895 1.00 93.00 185 ILE A CA 1
ATOM 1554 C C . ILE A 1 185 ? 7.208 16.939 0.428 1.00 93.00 185 ILE A C 1
ATOM 1556 O O . ILE A 1 185 ? 7.804 15.897 0.145 1.00 93.00 185 ILE A O 1
ATOM 1560 N N . PRO A 1 186 ? 6.690 17.707 -0.551 1.00 91.00 186 PRO A N 1
ATOM 1561 C CA . PRO A 1 186 ? 6.669 17.311 -1.966 1.00 91.00 186 PRO A CA 1
ATOM 1562 C C . PRO A 1 186 ? 8.070 17.161 -2.580 1.00 91.00 186 PRO A C 1
ATOM 1564 O O . PRO A 1 186 ? 8.285 16.311 -3.441 1.00 91.00 186 PRO A O 1
ATOM 1567 N N . LEU A 1 187 ? 9.057 17.937 -2.117 1.00 91.25 187 LEU A N 1
ATOM 1568 C CA . LEU A 1 187 ? 10.440 17.830 -2.599 1.00 91.25 187 LEU A CA 1
ATOM 1569 C C . LEU A 1 187 ? 11.075 16.485 -2.227 1.00 91.25 187 LEU A C 1
ATOM 1571 O O . LEU A 1 187 ? 11.805 15.904 -3.033 1.00 91.25 187 LEU A O 1
ATOM 1575 N N . ASP A 1 188 ? 10.748 15.959 -1.044 1.00 92.81 188 ASP A N 1
ATOM 1576 C CA . ASP A 1 188 ? 11.133 14.608 -0.640 1.00 92.81 188 ASP A CA 1
ATOM 1577 C C . ASP A 1 188 ? 10.496 13.577 -1.573 1.00 92.81 188 ASP A C 1
ATOM 1579 O O . ASP A 1 188 ? 11.197 12.692 -2.057 1.00 92.81 188 ASP A O 1
ATOM 1583 N N . ALA A 1 189 ? 9.200 13.712 -1.875 1.00 95.06 189 ALA A N 1
ATOM 1584 C CA . ALA A 1 189 ? 8.492 12.809 -2.783 1.00 95.06 189 ALA A CA 1
ATOM 1585 C C . ALA A 1 189 ? 9.160 12.760 -4.171 1.00 95.06 189 ALA A C 1
ATOM 1587 O O . ALA A 1 189 ? 9.477 11.679 -4.670 1.00 95.06 189 ALA A O 1
ATOM 1588 N N . ILE A 1 190 ? 9.454 13.928 -4.754 1.00 94.12 190 ILE A N 1
ATOM 1589 C CA . ILE A 1 190 ? 10.138 14.057 -6.052 1.00 94.12 190 ILE A CA 1
ATOM 1590 C C . ILE A 1 190 ? 11.542 13.440 -5.996 1.00 94.12 190 ILE A C 1
ATOM 1592 O O . ILE A 1 190 ? 11.936 12.696 -6.894 1.00 94.12 190 ILE A O 1
ATOM 1596 N N . SER A 1 191 ? 12.309 13.731 -4.941 1.00 95.12 191 SER A N 1
ATOM 1597 C CA . SER A 1 191 ? 13.661 13.191 -4.754 1.00 95.12 191 SER A CA 1
ATOM 1598 C C . SER A 1 191 ? 13.656 11.664 -4.646 1.00 95.12 191 SER A C 1
ATOM 1600 O O . SER A 1 191 ? 14.474 10.996 -5.280 1.00 95.12 191 SER A O 1
ATOM 1602 N N . TYR A 1 192 ? 12.708 11.098 -3.893 1.00 95.69 192 TYR A N 1
ATOM 1603 C CA . TYR A 1 192 ? 12.543 9.650 -3.764 1.00 95.69 192 TYR A CA 1
ATOM 1604 C C . TYR A 1 192 ? 12.151 8.995 -5.086 1.00 95.69 192 TYR A C 1
ATOM 1606 O O . TYR A 1 192 ? 12.780 8.010 -5.469 1.00 95.69 192 TYR A O 1
ATOM 1614 N N . PHE A 1 193 ? 11.191 9.571 -5.812 1.00 97.25 193 PHE A N 1
ATOM 1615 C CA . PHE A 1 193 ? 10.790 9.068 -7.122 1.00 97.25 193 PHE A CA 1
ATOM 1616 C C . PHE A 1 193 ? 11.962 9.044 -8.107 1.00 97.25 193 PHE A C 1
ATOM 1618 O O . PHE A 1 193 ? 12.244 8.008 -8.701 1.00 97.25 193 PHE A O 1
ATOM 1625 N N . ARG A 1 194 ? 12.711 10.148 -8.219 1.00 96.12 194 ARG A N 1
ATOM 1626 C CA . ARG A 1 194 ? 13.882 10.225 -9.108 1.00 96.12 194 ARG A CA 1
ATOM 1627 C C . ARG A 1 194 ? 14.931 9.170 -8.775 1.00 96.12 194 ARG A C 1
ATOM 1629 O O . ARG A 1 194 ? 15.417 8.507 -9.680 1.00 96.12 194 ARG A O 1
ATOM 1636 N N . LYS A 1 195 ? 15.240 8.976 -7.488 1.00 95.94 195 LYS A N 1
ATOM 1637 C CA . LYS A 1 195 ? 16.163 7.918 -7.042 1.00 95.94 195 LYS A CA 1
ATOM 1638 C C . LYS A 1 195 ? 15.642 6.524 -7.385 1.00 95.94 195 LYS A C 1
ATOM 1640 O O . LYS A 1 195 ? 16.419 5.669 -7.785 1.00 95.94 195 LYS A O 1
ATOM 1645 N N . HIS A 1 196 ? 14.343 6.282 -7.217 1.00 96.12 196 HIS A N 1
ATOM 1646 C CA . HIS A 1 196 ? 13.732 5.002 -7.563 1.00 96.12 196 HIS A CA 1
ATOM 1647 C C . HIS A 1 196 ? 13.857 4.705 -9.062 1.00 96.12 196 HIS A C 1
ATOM 1649 O O . HIS A 1 196 ? 14.292 3.615 -9.432 1.00 96.12 196 HIS A O 1
ATOM 1655 N N . ILE A 1 197 ? 13.545 5.688 -9.910 1.00 96.19 197 ILE A N 1
ATOM 1656 C CA . ILE A 1 197 ? 13.711 5.572 -11.359 1.00 96.19 197 ILE A CA 1
ATOM 1657 C C . ILE A 1 197 ? 15.185 5.357 -11.712 1.00 96.19 197 ILE A C 1
ATOM 1659 O O . ILE A 1 197 ? 15.483 4.381 -12.383 1.00 96.19 197 ILE A O 1
ATOM 1663 N N . ASP A 1 198 ? 16.116 6.154 -11.189 1.00 94.06 198 ASP A N 1
ATOM 1664 C CA . ASP A 1 198 ? 17.557 6.008 -11.459 1.00 94.06 198 ASP A CA 1
ATOM 1665 C C . ASP A 1 198 ? 18.091 4.597 -11.137 1.00 94.06 198 ASP A C 1
ATOM 1667 O O . ASP A 1 198 ? 18.825 3.994 -11.921 1.00 94.06 198 ASP A O 1
ATOM 1671 N N . ILE A 1 199 ? 17.643 4.006 -10.022 1.00 91.12 199 ILE A N 1
ATOM 1672 C CA . ILE A 1 199 ? 18.041 2.648 -9.622 1.00 91.12 199 ILE A CA 1
ATOM 1673 C C . ILE A 1 199 ? 17.551 1.591 -10.617 1.00 91.12 199 ILE A C 1
ATOM 1675 O O . ILE A 1 199 ? 18.279 0.633 -10.888 1.00 91.12 199 ILE A O 1
ATOM 1679 N N . PHE A 1 200 ? 16.315 1.705 -11.106 1.00 90.50 200 PHE A N 1
ATOM 1680 C CA . PHE A 1 200 ? 15.644 0.623 -11.833 1.00 90.50 200 PHE A CA 1
ATOM 1681 C C . PHE A 1 200 ? 15.530 0.844 -13.340 1.00 90.50 200 PHE A C 1
ATOM 1683 O O . PHE A 1 200 ? 15.401 -0.141 -14.051 1.00 90.50 200 PHE A O 1
ATOM 1690 N N . GLN A 1 201 ? 15.618 2.073 -13.846 1.00 89.06 201 GLN A N 1
ATOM 1691 C CA . GLN A 1 201 ? 15.362 2.413 -15.250 1.00 89.06 201 GLN A CA 1
ATOM 1692 C C . GLN A 1 201 ? 16.321 1.720 -16.218 1.00 89.06 201 GLN A C 1
ATOM 1694 O O . GLN A 1 201 ? 15.902 1.345 -17.307 1.00 89.06 201 GLN A O 1
ATOM 1699 N N . ASN A 1 202 ? 17.577 1.517 -15.824 1.00 81.38 202 ASN A N 1
ATOM 1700 C CA . ASN A 1 202 ? 18.555 0.811 -16.657 1.00 81.38 202 ASN A CA 1
ATOM 1701 C C . ASN A 1 202 ? 18.724 -0.655 -16.252 1.00 81.38 202 ASN A C 1
ATOM 1703 O O . ASN A 1 202 ? 19.271 -1.454 -17.005 1.00 81.38 202 ASN A O 1
ATOM 1707 N N . ARG A 1 203 ? 18.218 -1.047 -15.076 1.00 73.31 203 ARG A N 1
ATOM 1708 C CA . ARG A 1 203 ? 18.082 -2.471 -14.754 1.00 73.31 203 ARG A CA 1
ATOM 1709 C C . ARG A 1 203 ? 17.003 -3.015 -15.698 1.00 73.31 203 ARG A C 1
ATOM 1711 O O . ARG A 1 203 ? 16.039 -2.314 -15.959 1.00 73.31 203 ARG A O 1
ATOM 1718 N N . PHE A 1 204 ? 17.162 -4.224 -16.231 1.00 66.38 204 PHE A N 1
ATOM 1719 C CA . PHE A 1 204 ? 16.261 -4.864 -17.216 1.00 66.38 204 PHE A CA 1
ATOM 1720 C C . PHE A 1 204 ? 16.309 -4.359 -18.667 1.00 66.38 204 PHE A C 1
ATOM 1722 O O . PHE A 1 204 ? 15.887 -5.107 -19.543 1.00 66.38 204 PHE A O 1
ATOM 1729 N N . ALA A 1 205 ? 16.849 -3.170 -18.951 1.00 60.78 205 ALA A N 1
ATOM 1730 C CA . ALA A 1 205 ? 16.939 -2.664 -20.328 1.00 60.78 205 ALA A CA 1
ATOM 1731 C C . ALA A 1 205 ? 17.867 -3.508 -21.231 1.00 60.78 205 ALA A C 1
ATOM 1733 O O . ALA A 1 205 ? 17.712 -3.509 -22.450 1.00 60.78 205 ALA A O 1
ATOM 1734 N N . ASP A 1 206 ? 18.801 -4.260 -20.638 1.00 64.31 206 ASP A N 1
ATOM 1735 C CA . ASP A 1 206 ? 19.766 -5.084 -21.378 1.00 64.31 206 ASP A CA 1
ATOM 1736 C C . ASP A 1 206 ? 19.151 -6.365 -21.972 1.00 64.31 206 ASP A C 1
ATOM 1738 O O . ASP A 1 206 ? 19.671 -6.906 -22.952 1.00 64.31 206 ASP A O 1
ATOM 1742 N N . ASP A 1 207 ? 18.039 -6.862 -21.413 1.00 72.50 207 ASP A N 1
ATOM 1743 C CA . ASP A 1 207 ? 17.343 -8.032 -21.953 1.00 72.50 207 ASP A CA 1
ATOM 1744 C C . ASP A 1 207 ? 16.223 -7.592 -22.902 1.00 72.50 207 ASP A C 1
ATOM 1746 O O . ASP A 1 207 ? 15.092 -7.313 -22.500 1.00 72.50 207 ASP A O 1
ATOM 1750 N N . LYS A 1 208 ? 16.551 -7.582 -24.198 1.00 73.56 208 LYS A N 1
ATOM 1751 C CA . LYS A 1 208 ? 15.642 -7.193 -25.288 1.00 73.56 208 LYS A CA 1
ATOM 1752 C C . LYS A 1 208 ? 14.314 -7.955 -25.297 1.00 73.56 208 LYS A C 1
ATOM 1754 O O . LYS A 1 208 ? 13.351 -7.466 -25.878 1.00 73.56 208 LYS A O 1
ATOM 1759 N N . ARG A 1 209 ? 14.242 -9.140 -24.682 1.00 70.50 209 ARG A N 1
ATOM 1760 C CA . ARG A 1 209 ? 13.019 -9.955 -24.654 1.00 70.50 209 ARG A CA 1
ATOM 1761 C C . ARG A 1 209 ? 11.951 -9.329 -23.757 1.00 70.50 209 ARG A C 1
ATOM 1763 O O . ARG A 1 209 ? 10.780 -9.335 -24.118 1.00 70.50 209 ARG A O 1
ATOM 1770 N N . ILE A 1 210 ? 12.361 -8.727 -22.641 1.00 75.19 210 ILE A N 1
ATOM 1771 C CA . ILE A 1 210 ? 11.479 -8.145 -21.610 1.00 75.19 210 ILE A CA 1
ATOM 1772 C C . ILE A 1 210 ? 11.490 -6.606 -21.611 1.00 75.19 210 ILE A C 1
ATOM 1774 O O . ILE A 1 210 ? 10.953 -5.968 -20.706 1.00 75.19 210 ILE A O 1
ATOM 1778 N N . GLU A 1 211 ? 12.099 -5.996 -22.631 1.00 81.19 211 GLU A N 1
ATOM 1779 C CA . GLU A 1 211 ? 12.242 -4.541 -22.767 1.00 81.19 211 GLU A CA 1
ATOM 1780 C C . GLU A 1 211 ? 10.878 -3.821 -22.725 1.00 81.19 211 GLU A C 1
ATOM 1782 O O . GLU A 1 211 ? 10.727 -2.784 -22.082 1.00 81.19 211 GLU A O 1
ATOM 1787 N N . PHE A 1 212 ? 9.855 -4.395 -23.358 1.00 80.75 212 PHE A N 1
ATOM 1788 C CA . PHE A 1 212 ? 8.488 -3.871 -23.349 1.00 80.75 212 PHE A CA 1
ATOM 1789 C C . PHE A 1 212 ? 7.848 -3.864 -21.946 1.00 80.75 212 PHE A C 1
ATOM 1791 O O . PHE A 1 212 ? 7.294 -2.839 -21.557 1.00 80.75 212 PHE A O 1
ATOM 1798 N N . GLU A 1 213 ? 7.968 -4.938 -21.148 1.00 80.38 213 GLU A N 1
ATOM 1799 C CA . GLU A 1 213 ? 7.451 -4.979 -19.767 1.00 80.38 213 GLU A CA 1
ATOM 1800 C C . GLU A 1 213 ? 8.149 -3.942 -18.901 1.00 80.38 213 GLU A C 1
ATOM 1802 O O . GLU A 1 213 ? 7.569 -3.357 -17.984 1.00 80.38 213 GLU A O 1
ATOM 1807 N N . HIS A 1 214 ? 9.428 -3.713 -19.184 1.00 86.81 214 HIS A N 1
ATOM 1808 C CA . HIS A 1 214 ? 10.194 -2.701 -18.493 1.00 86.81 214 HIS A CA 1
ATOM 1809 C C . HIS A 1 214 ? 9.716 -1.287 -18.832 1.00 86.81 214 HIS A C 1
ATOM 1811 O O . HIS A 1 214 ? 9.505 -0.483 -17.922 1.00 86.81 214 HIS A O 1
ATOM 1817 N N . TYR A 1 215 ? 9.448 -0.995 -20.107 1.00 89.94 215 TYR A N 1
ATOM 1818 C CA . TYR A 1 215 ? 8.824 0.268 -20.506 1.00 89.94 215 TYR A CA 1
ATOM 1819 C C . TYR A 1 215 ? 7.387 0.413 -19.989 1.00 89.94 215 TYR A C 1
ATOM 1821 O O . TYR A 1 215 ? 7.018 1.504 -19.565 1.00 89.94 215 TYR A O 1
ATOM 1829 N N . ALA A 1 216 ? 6.605 -0.668 -19.930 1.00 87.94 216 ALA A N 1
ATOM 1830 C CA . ALA A 1 216 ? 5.285 -0.687 -19.299 1.00 87.94 216 ALA A CA 1
ATOM 1831 C C . ALA A 1 216 ? 5.366 -0.306 -17.819 1.00 87.94 216 ALA A C 1
ATOM 1833 O O . ALA A 1 216 ? 4.615 0.536 -17.328 1.00 87.94 216 ALA A O 1
ATOM 1834 N N . TRP A 1 217 ? 6.324 -0.904 -17.110 1.00 91.38 217 TRP A N 1
ATOM 1835 C CA . TRP A 1 217 ? 6.580 -0.601 -15.713 1.00 91.38 217 TRP A CA 1
ATOM 1836 C C . TRP A 1 217 ? 7.001 0.862 -15.523 1.00 91.38 217 TRP A C 1
ATOM 1838 O O . TRP A 1 217 ? 6.457 1.519 -14.636 1.00 91.38 217 TRP A O 1
ATOM 1848 N N . LEU A 1 218 ? 7.908 1.388 -16.360 1.00 94.81 218 LEU A N 1
ATOM 1849 C CA . LEU A 1 218 ? 8.327 2.795 -16.331 1.00 94.81 218 LEU A CA 1
ATOM 1850 C C . LEU A 1 218 ? 7.150 3.738 -16.586 1.00 94.81 218 LEU A C 1
ATOM 1852 O O . LEU A 1 218 ? 6.926 4.638 -15.780 1.00 94.81 218 LEU A O 1
ATOM 1856 N N . ALA A 1 219 ? 6.367 3.502 -17.640 1.00 94.69 219 ALA A N 1
ATOM 1857 C CA . ALA A 1 219 ? 5.164 4.278 -17.924 1.00 94.69 219 ALA A CA 1
ATOM 1858 C C . ALA A 1 219 ? 4.237 4.325 -16.703 1.00 94.69 219 ALA A C 1
ATOM 1860 O O . ALA A 1 219 ? 3.872 5.401 -16.231 1.00 94.69 219 ALA A O 1
ATOM 1861 N N . ASN A 1 220 ? 3.962 3.164 -16.104 1.00 94.62 220 ASN A N 1
ATOM 1862 C CA . ASN A 1 220 ? 3.139 3.076 -14.906 1.00 94.62 220 ASN A CA 1
ATOM 1863 C C . ASN A 1 220 ? 3.750 3.823 -13.701 1.00 94.62 220 ASN A C 1
ATOM 1865 O O . ASN A 1 220 ? 3.019 4.465 -12.953 1.00 94.62 220 ASN A O 1
ATOM 1869 N N . GLN A 1 221 ? 5.078 3.801 -13.511 1.00 96.44 221 GLN A N 1
ATOM 1870 C CA . GLN A 1 221 ? 5.721 4.579 -12.441 1.00 96.44 221 GLN A CA 1
ATOM 1871 C C . GLN A 1 221 ? 5.471 6.082 -12.605 1.00 96.44 221 GLN A C 1
ATOM 1873 O O . GLN A 1 221 ? 5.102 6.755 -11.641 1.00 96.44 221 GLN A O 1
ATOM 1878 N N . PHE A 1 222 ? 5.679 6.608 -13.814 1.00 97.38 222 PHE A N 1
ATOM 1879 C CA . PHE A 1 222 ? 5.474 8.024 -14.114 1.00 97.38 222 PHE A CA 1
ATOM 1880 C C . PHE A 1 222 ? 3.995 8.414 -14.031 1.00 97.38 222 PHE A C 1
ATOM 1882 O O . PHE A 1 222 ? 3.678 9.443 -13.436 1.00 97.38 222 PHE A O 1
ATOM 1889 N N . TYR A 1 223 ? 3.095 7.566 -14.533 1.00 97.00 223 TYR A N 1
ATOM 1890 C CA . TYR A 1 223 ? 1.652 7.766 -14.425 1.00 97.00 223 TYR A CA 1
ATOM 1891 C C . TYR A 1 223 ? 1.198 7.855 -12.962 1.00 97.00 223 TYR A C 1
ATOM 1893 O O . TYR A 1 223 ? 0.639 8.869 -12.555 1.00 97.00 223 TYR A O 1
ATOM 1901 N N . LEU A 1 224 ? 1.526 6.850 -12.140 1.00 96.31 224 LEU A N 1
ATOM 1902 C CA . LEU A 1 224 ? 1.139 6.821 -10.726 1.00 96.31 224 LEU A CA 1
ATOM 1903 C C . LEU A 1 224 ? 1.739 7.983 -9.927 1.00 96.31 224 LEU A C 1
ATOM 1905 O O . LEU A 1 224 ? 1.103 8.484 -9.000 1.00 96.31 224 LEU A O 1
ATOM 1909 N N . PHE A 1 225 ? 2.959 8.419 -10.258 1.00 96.94 225 PHE A N 1
ATOM 1910 C CA . PHE A 1 225 ? 3.530 9.618 -9.649 1.00 96.94 225 PHE A CA 1
ATOM 1911 C C . PHE A 1 225 ? 2.741 10.875 -10.030 1.00 96.94 225 PHE A C 1
ATOM 1913 O O . PHE A 1 225 ? 2.454 11.690 -9.154 1.00 96.94 225 PHE A O 1
ATOM 1920 N N . GLY A 1 226 ? 2.378 11.013 -11.310 1.00 95.62 226 GLY A N 1
ATOM 1921 C CA . GLY A 1 226 ? 1.519 12.086 -11.811 1.00 95.62 226 GLY A CA 1
ATOM 1922 C C . GLY A 1 226 ? 0.188 12.143 -11.063 1.00 95.62 226 GLY A C 1
ATOM 1923 O O . GLY A 1 226 ? -0.124 13.183 -10.491 1.00 95.62 226 GLY A O 1
ATOM 1924 N N . GLU A 1 227 ? -0.509 11.010 -10.954 1.00 95.31 227 GLU A N 1
ATOM 1925 C CA . GLU A 1 227 ? -1.787 10.886 -10.234 1.00 95.31 227 GLU A CA 1
ATOM 1926 C C . GLU A 1 227 ? -1.665 11.297 -8.760 1.00 95.31 227 GLU A C 1
ATOM 1928 O O . GLU A 1 227 ? -2.474 12.066 -8.240 1.00 95.31 227 GLU A O 1
ATOM 1933 N N . LEU A 1 228 ? -0.621 10.825 -8.067 1.00 95.00 228 LEU A N 1
ATOM 1934 C CA . LEU A 1 228 ? -0.379 11.202 -6.671 1.00 95.00 228 LEU A CA 1
ATOM 1935 C C . LEU A 1 228 ? -0.093 12.699 -6.521 1.00 95.00 228 LEU A C 1
ATOM 1937 O O . LEU A 1 228 ? -0.545 13.312 -5.551 1.00 95.00 228 LEU A O 1
ATOM 1941 N N . PHE A 1 229 ? 0.654 13.286 -7.457 1.00 94.06 229 PHE A N 1
ATOM 1942 C CA . PHE A 1 229 ? 0.953 14.711 -7.436 1.00 94.06 229 PHE A CA 1
ATOM 1943 C C . PHE A 1 229 ? -0.318 15.529 -7.720 1.00 94.06 229 PHE A C 1
ATOM 1945 O O . PHE A 1 229 ? -0.622 16.460 -6.976 1.00 94.06 229 PHE A O 1
ATOM 1952 N N . ASP A 1 230 ? -1.120 15.148 -8.709 1.00 93.00 230 ASP A N 1
ATOM 1953 C CA . ASP A 1 230 ? -2.362 15.844 -9.053 1.00 93.00 230 ASP A CA 1
ATOM 1954 C C . ASP A 1 230 ? -3.398 15.791 -7.918 1.00 93.00 230 ASP A C 1
ATOM 1956 O O . ASP A 1 230 ? -3.934 16.813 -7.474 1.00 93.00 230 ASP A O 1
ATOM 1960 N N . MET A 1 231 ? -3.572 14.606 -7.325 1.00 91.00 231 MET A N 1
ATOM 1961 C CA . MET A 1 231 ? -4.393 14.422 -6.129 1.00 91.00 231 MET A CA 1
ATOM 1962 C C . MET A 1 231 ? -3.911 15.307 -4.974 1.00 91.00 231 MET A C 1
ATOM 1964 O O . MET A 1 231 ? -4.723 15.895 -4.259 1.00 91.00 231 MET A O 1
ATOM 1968 N N . SER A 1 232 ? -2.595 15.439 -4.792 1.00 88.31 232 SER A N 1
ATOM 1969 C CA . SER A 1 232 ? -2.030 16.283 -3.738 1.00 88.31 232 SER A CA 1
ATOM 1970 C C . SER A 1 232 ? -2.285 17.779 -3.970 1.00 88.31 232 SER A C 1
ATOM 1972 O O . SER A 1 232 ? -2.525 18.506 -3.009 1.00 88.31 232 SER A O 1
ATOM 1974 N N . ILE A 1 233 ? -2.320 18.246 -5.221 1.00 87.88 233 ILE A N 1
ATOM 1975 C CA . ILE A 1 233 ? -2.680 19.634 -5.552 1.00 87.88 233 ILE A CA 1
ATOM 1976 C C . ILE A 1 233 ? -4.144 19.887 -5.186 1.00 87.88 233 ILE A C 1
ATOM 1978 O O . ILE A 1 233 ? -4.445 20.854 -4.486 1.00 87.88 233 ILE A O 1
ATOM 1982 N N . SER A 1 234 ? -5.032 18.974 -5.583 1.00 84.19 234 SER A N 1
ATOM 1983 C CA . SER A 1 234 ? -6.476 19.109 -5.379 1.00 84.19 234 SER A CA 1
ATOM 1984 C C . SER A 1 234 ? -6.897 18.966 -3.913 1.00 84.19 234 SER A C 1
ATOM 1986 O O . SER A 1 234 ? -7.749 19.711 -3.438 1.00 84.19 234 SER A O 1
ATOM 1988 N N . MET A 1 235 ? -6.308 18.023 -3.171 1.00 84.50 235 MET A N 1
ATOM 1989 C CA . MET A 1 235 ? -6.713 17.723 -1.790 1.00 84.50 235 MET A CA 1
ATOM 1990 C C . MET A 1 235 ? -5.910 18.490 -0.733 1.00 84.50 235 MET A C 1
ATOM 1992 O O . MET A 1 235 ? -6.430 18.759 0.349 1.00 84.50 235 MET A O 1
ATOM 1996 N N . LEU A 1 236 ? -4.645 18.825 -1.009 1.00 79.12 236 LEU A N 1
ATOM 1997 C CA . LEU A 1 236 ? -3.719 19.400 -0.022 1.00 79.12 236 LEU A CA 1
ATOM 1998 C C . LEU A 1 236 ? -3.310 20.843 -0.349 1.00 79.12 236 LEU A C 1
ATOM 2000 O O . LEU A 1 236 ? -2.487 21.407 0.367 1.00 79.12 236 LEU A O 1
ATOM 2004 N N . HIS A 1 237 ? -3.900 21.450 -1.388 1.00 78.38 237 HIS A N 1
ATOM 2005 C CA . HIS A 1 237 ? -3.656 22.836 -1.812 1.00 78.38 237 HIS A CA 1
ATOM 2006 C C . HIS A 1 237 ? -2.171 23.147 -2.065 1.00 78.38 237 HIS A C 1
ATOM 2008 O O . HIS A 1 237 ? -1.696 24.258 -1.824 1.00 78.38 237 HIS A O 1
ATOM 2014 N N . LEU A 1 238 ? -1.421 22.152 -2.542 1.00 78.12 238 LEU A N 1
ATOM 2015 C CA . LEU A 1 238 ? -0.043 22.339 -2.982 1.00 78.12 238 LEU A CA 1
ATOM 2016 C C . LEU A 1 238 ? -0.019 23.264 -4.202 1.00 78.12 238 LEU A C 1
ATOM 2018 O O . LEU A 1 238 ? -0.720 23.012 -5.177 1.00 78.12 238 LEU A O 1
ATOM 2022 N N . SER A 1 239 ? 0.816 24.303 -4.170 1.00 76.38 239 SER A N 1
ATOM 2023 C CA . SER A 1 239 ? 1.024 25.185 -5.323 1.00 76.38 239 SER A CA 1
ATOM 2024 C C . SER A 1 239 ? 2.037 24.555 -6.286 1.00 76.38 239 SER A C 1
ATOM 2026 O O . SER A 1 239 ? 3.228 24.521 -5.958 1.00 76.38 239 SER A O 1
ATOM 2028 N N . PRO A 1 240 ? 1.621 24.051 -7.464 1.00 73.44 240 PRO A N 1
ATOM 2029 C CA . PRO A 1 240 ? 2.562 23.535 -8.448 1.00 73.44 240 PRO A CA 1
ATOM 2030 C C . PRO A 1 240 ? 3.423 24.668 -9.011 1.00 73.44 240 PRO A C 1
ATOM 2032 O O . PRO A 1 240 ? 2.984 25.814 -9.126 1.00 73.44 240 PRO A O 1
ATOM 2035 N N . SER A 1 241 ? 4.651 24.338 -9.409 1.00 73.94 241 SER A N 1
ATOM 2036 C CA . SER A 1 241 ? 5.481 25.255 -10.193 1.00 73.94 241 SER A CA 1
ATOM 2037 C C . SER A 1 241 ? 5.452 24.853 -11.671 1.00 73.94 241 SER A C 1
ATOM 2039 O O . SER A 1 241 ? 5.215 23.682 -11.983 1.00 73.94 241 SER A O 1
ATOM 2041 N N . PRO A 1 242 ? 5.744 25.770 -12.612 1.00 69.38 242 PRO A N 1
ATOM 2042 C CA . PRO A 1 242 ? 5.776 25.438 -14.037 1.00 69.38 242 PRO A CA 1
ATOM 2043 C C . PRO A 1 242 ? 6.718 24.275 -14.386 1.00 69.38 242 PRO A C 1
ATOM 2045 O O . PRO A 1 242 ? 6.449 23.535 -15.325 1.00 69.38 242 PRO A O 1
ATOM 2048 N N . SER A 1 243 ? 7.789 24.067 -13.614 1.00 73.62 243 SER A N 1
ATOM 2049 C CA . SER A 1 243 ? 8.740 22.958 -13.788 1.00 73.62 243 SER A CA 1
ATOM 2050 C C . SER A 1 243 ? 8.450 21.734 -12.908 1.00 73.62 243 SER A C 1
ATOM 2052 O O . SER A 1 243 ? 9.081 20.692 -13.081 1.00 73.62 243 SER A O 1
ATOM 2054 N N . GLN A 1 244 ? 7.514 21.835 -11.961 1.00 82.06 244 GLN A N 1
ATOM 2055 C CA . GLN A 1 244 ? 7.097 20.749 -11.073 1.00 82.06 244 GLN A CA 1
ATOM 2056 C C . GLN A 1 244 ? 5.570 20.700 -11.035 1.00 82.06 244 GLN A C 1
ATOM 2058 O O . GLN A 1 244 ? 4.935 21.239 -10.127 1.00 82.06 244 GLN A O 1
ATOM 2063 N N . ASN A 1 245 ? 5.003 20.056 -12.050 1.00 87.25 245 ASN A N 1
ATOM 2064 C CA . ASN A 1 245 ? 3.573 19.824 -12.197 1.00 87.25 245 ASN A CA 1
ATOM 2065 C C . ASN A 1 245 ? 3.315 18.374 -12.662 1.00 87.25 245 ASN A C 1
ATOM 2067 O O . ASN A 1 245 ? 4.222 17.758 -13.233 1.00 87.25 245 ASN A O 1
ATOM 2071 N N . PRO A 1 246 ? 2.103 17.829 -12.447 1.00 93.00 246 PRO A N 1
ATOM 2072 C CA . PRO A 1 246 ? 1.752 16.463 -12.847 1.00 93.00 246 PRO A CA 1
ATOM 2073 C C . PRO A 1 246 ? 1.901 16.194 -14.349 1.00 93.00 246 PRO A C 1
ATOM 2075 O O . PRO A 1 246 ? 2.321 15.106 -14.739 1.00 93.00 246 PRO A O 1
ATOM 2078 N N . GLY A 1 247 ? 1.639 17.200 -15.193 1.00 93.19 247 GLY A N 1
ATOM 2079 C CA . GLY A 1 247 ? 1.667 17.081 -16.653 1.00 93.19 247 GLY A CA 1
ATOM 2080 C C . GLY A 1 247 ? 3.005 16.600 -17.212 1.00 93.19 247 GLY A C 1
ATOM 2081 O O . GLY A 1 247 ? 3.022 15.816 -18.158 1.00 93.19 247 GLY A O 1
ATOM 2082 N N . VAL A 1 248 ? 4.125 16.983 -16.589 1.00 92.81 248 VAL A N 1
ATOM 2083 C CA . VAL A 1 248 ? 5.461 16.488 -16.974 1.00 92.81 248 VAL A CA 1
ATOM 2084 C C . VAL A 1 248 ? 5.552 14.967 -16.819 1.00 92.81 248 VAL A C 1
ATOM 2086 O O . VAL A 1 248 ? 6.114 14.289 -17.673 1.00 92.81 248 VAL A O 1
ATOM 2089 N N . TYR A 1 249 ? 4.967 14.411 -15.758 1.00 95.56 249 TYR A N 1
ATOM 2090 C CA . TYR A 1 249 ? 5.010 12.974 -15.489 1.00 95.56 249 TYR A CA 1
ATOM 2091 C C . TYR A 1 249 ? 4.025 12.198 -16.369 1.00 95.56 249 TYR A C 1
ATOM 2093 O O . TYR A 1 249 ? 4.360 11.112 -16.836 1.00 95.56 249 TYR A O 1
ATOM 2101 N N . TYR A 1 250 ? 2.857 12.768 -16.680 1.00 96.75 250 TYR A N 1
ATOM 2102 C CA . TYR A 1 250 ? 1.952 12.181 -17.675 1.00 96.75 250 TYR A CA 1
ATOM 2103 C C . TYR A 1 250 ? 2.580 12.142 -19.071 1.00 96.75 250 TYR A C 1
ATOM 2105 O O . TYR A 1 250 ? 2.481 11.127 -19.759 1.00 96.75 250 TYR A O 1
ATOM 2113 N N . PHE A 1 251 ? 3.286 13.205 -19.466 1.00 96.12 251 PHE A N 1
ATOM 2114 C CA . PHE A 1 251 ? 4.025 13.232 -20.724 1.00 96.12 251 PHE A CA 1
ATOM 2115 C C . PHE A 1 251 ? 5.112 12.148 -20.767 1.00 96.12 251 PHE A C 1
ATOM 2117 O O . PHE A 1 251 ? 5.150 11.365 -21.714 1.00 96.12 251 PHE A O 1
ATOM 2124 N N . GLU A 1 252 ? 5.949 12.040 -19.730 1.00 96.00 252 GLU A N 1
ATOM 2125 C CA . GLU A 1 252 ? 6.974 10.987 -19.646 1.00 96.00 252 GLU A CA 1
ATOM 2126 C C . GLU A 1 252 ? 6.366 9.576 -19.668 1.00 96.00 252 GLU A C 1
ATOM 2128 O O . GLU A 1 252 ? 6.876 8.693 -20.358 1.00 96.00 252 GLU A O 1
ATOM 2133 N N . SER A 1 253 ? 5.237 9.360 -18.983 1.00 96.19 253 SER A N 1
ATOM 2134 C CA . SER A 1 253 ? 4.499 8.093 -19.054 1.00 96.19 253 SER A CA 1
ATOM 2135 C C . SER A 1 253 ? 4.102 7.748 -20.493 1.00 96.19 253 SER A C 1
ATOM 2137 O O . SER A 1 253 ? 4.399 6.652 -20.977 1.00 96.19 253 SER A O 1
ATOM 2139 N N . ALA A 1 254 ? 3.513 8.707 -21.213 1.00 95.69 254 ALA A N 1
ATOM 2140 C CA . ALA A 1 254 ? 3.141 8.529 -22.612 1.00 95.69 254 ALA A CA 1
ATOM 2141 C C . ALA A 1 254 ? 4.362 8.226 -23.499 1.00 95.69 254 ALA A C 1
ATOM 2143 O O . ALA A 1 254 ? 4.294 7.346 -24.358 1.00 95.69 254 ALA A O 1
ATOM 2144 N N . MET A 1 255 ? 5.504 8.882 -23.261 1.00 96.81 255 MET A N 1
ATOM 2145 C CA . MET A 1 255 ? 6.748 8.595 -23.986 1.00 96.81 255 MET A CA 1
ATOM 2146 C C . MET A 1 255 ? 7.232 7.156 -23.759 1.00 96.81 255 MET A C 1
ATOM 2148 O O . MET A 1 255 ? 7.670 6.497 -24.705 1.00 96.81 255 MET A O 1
ATOM 2152 N N . TYR A 1 256 ? 7.125 6.624 -22.539 1.00 94.25 256 TYR A N 1
ATOM 2153 C CA . TYR A 1 256 ? 7.450 5.219 -22.275 1.00 94.25 256 TYR A CA 1
ATOM 2154 C C . TYR A 1 256 ? 6.443 4.242 -22.882 1.00 94.25 256 TYR A C 1
ATOM 2156 O O . TYR A 1 256 ? 6.852 3.179 -23.346 1.00 94.25 256 TYR A O 1
ATOM 2164 N N . MET A 1 257 ? 5.160 4.600 -22.965 1.00 90.94 257 MET A N 1
ATOM 2165 C CA . MET A 1 257 ? 4.170 3.785 -23.679 1.00 90.94 257 MET A CA 1
ATOM 2166 C C . MET A 1 257 ? 4.471 3.683 -25.179 1.00 90.94 257 MET A C 1
ATOM 2168 O O . MET A 1 257 ? 4.314 2.609 -25.759 1.00 90.94 257 MET A O 1
ATOM 2172 N N . ILE A 1 258 ? 4.982 4.751 -25.801 1.00 91.56 258 ILE A N 1
ATOM 2173 C CA . ILE A 1 258 ? 5.463 4.700 -27.192 1.00 91.56 258 ILE A CA 1
ATOM 2174 C C . ILE A 1 258 ? 6.644 3.726 -27.310 1.00 91.56 258 ILE A C 1
ATOM 2176 O O . ILE A 1 258 ? 6.608 2.825 -28.146 1.00 91.56 258 ILE A O 1
ATOM 2180 N N . LYS A 1 259 ? 7.644 3.829 -26.422 1.00 90.94 259 LYS A N 1
ATOM 2181 C CA . LYS A 1 259 ? 8.802 2.913 -26.412 1.00 90.94 259 LYS A CA 1
ATOM 2182 C C . LYS A 1 259 ? 8.402 1.450 -26.204 1.00 90.94 259 LYS A C 1
ATOM 2184 O O . LYS A 1 259 ? 8.949 0.573 -26.868 1.00 90.94 259 LYS A O 1
ATOM 2189 N N . ARG A 1 260 ? 7.433 1.184 -25.318 1.00 87.62 260 ARG A N 1
ATOM 2190 C CA . ARG A 1 260 ? 6.832 -0.148 -25.118 1.00 87.62 260 ARG A CA 1
ATOM 2191 C C . ARG A 1 260 ? 6.245 -0.685 -26.420 1.00 87.62 260 ARG A C 1
ATOM 2193 O O . ARG A 1 260 ? 6.523 -1.821 -26.792 1.00 87.62 260 ARG A O 1
ATOM 2200 N N . ARG A 1 261 ? 5.461 0.132 -27.130 1.00 84.56 261 ARG A N 1
ATOM 2201 C CA . ARG A 1 261 ? 4.847 -0.261 -28.406 1.00 84.56 261 ARG A CA 1
ATOM 2202 C C . ARG A 1 261 ? 5.902 -0.579 -29.465 1.00 84.56 261 ARG A C 1
ATOM 2204 O O . ARG A 1 261 ? 5.789 -1.590 -30.153 1.00 84.56 261 ARG A O 1
ATOM 2211 N N . GLU A 1 262 ? 6.934 0.250 -29.586 1.00 87.50 262 GLU A N 1
ATOM 2212 C CA . GLU A 1 262 ? 8.028 0.046 -30.543 1.00 87.50 262 GLU A CA 1
ATOM 2213 C C . GLU A 1 262 ? 8.840 -1.227 -30.256 1.00 87.50 262 GLU A C 1
ATOM 2215 O O . GLU A 1 262 ? 9.179 -1.969 -31.186 1.00 87.50 262 GLU A O 1
ATOM 2220 N N . SER A 1 263 ? 9.153 -1.508 -28.985 1.00 82.31 263 SER A N 1
ATOM 2221 C CA . SER A 1 263 ? 9.880 -2.727 -28.612 1.00 82.31 263 SER A CA 1
ATOM 2222 C C . SER A 1 263 ? 9.030 -3.981 -28.831 1.00 82.31 263 SER A C 1
ATOM 2224 O O . SER A 1 263 ? 9.540 -4.968 -29.368 1.00 82.31 263 SER A O 1
ATOM 2226 N N . SER A 1 264 ? 7.730 -3.908 -28.533 1.00 79.38 264 SER A N 1
ATOM 2227 C CA . SER A 1 264 ? 6.778 -5.000 -28.759 1.00 79.38 264 SER A CA 1
ATOM 2228 C C . SER A 1 264 ? 6.599 -5.336 -30.241 1.00 79.38 264 SER A C 1
ATOM 2230 O O . SER A 1 264 ? 6.723 -6.491 -30.667 1.00 79.38 264 SER A O 1
ATOM 2232 N N . GLN A 1 265 ? 6.472 -4.310 -31.089 1.00 80.88 265 GLN A N 1
ATOM 2233 C CA . GLN A 1 265 ? 6.431 -4.485 -32.542 1.00 80.88 265 GLN A CA 1
ATOM 2234 C C . GLN A 1 265 ? 7.675 -5.195 -33.077 1.00 80.88 265 GLN A C 1
ATOM 2236 O O . GLN A 1 265 ? 7.549 -6.134 -33.866 1.00 80.88 265 GLN A O 1
ATOM 2241 N N . ARG A 1 266 ? 8.869 -4.792 -32.629 1.00 80.62 266 ARG A N 1
ATOM 2242 C CA . ARG A 1 266 ? 10.134 -5.385 -33.079 1.00 80.62 266 ARG A CA 1
ATOM 2243 C C . ARG A 1 266 ? 10.214 -6.880 -32.776 1.00 80.62 266 ARG A C 1
ATOM 2245 O O . ARG A 1 266 ? 10.699 -7.626 -33.622 1.00 80.62 266 ARG A O 1
ATOM 2252 N N . LEU A 1 267 ? 9.739 -7.316 -31.606 1.00 73.81 267 LEU A N 1
ATOM 2253 C CA . LEU A 1 267 ? 9.782 -8.730 -31.236 1.00 73.81 267 LEU A CA 1
ATOM 2254 C C . LEU A 1 267 ? 8.665 -9.544 -31.904 1.00 73.81 267 LEU A C 1
ATOM 2256 O O . LEU A 1 267 ? 8.925 -10.666 -32.336 1.00 73.81 267 LEU A O 1
ATOM 2260 N N . SER A 1 268 ? 7.476 -8.965 -32.110 1.00 74.00 268 SER A N 1
ATOM 2261 C CA . SER A 1 268 ? 6.387 -9.624 -32.852 1.00 74.00 268 SER A CA 1
ATOM 2262 C C . SER A 1 268 ? 6.777 -9.995 -34.292 1.00 74.00 268 SER A C 1
ATOM 2264 O O . SER A 1 268 ? 6.362 -11.024 -34.810 1.00 74.00 268 SER A O 1
ATOM 2266 N N . LEU A 1 269 ? 7.634 -9.196 -34.937 1.00 78.25 269 LEU A N 1
ATOM 2267 C CA . LEU A 1 269 ? 8.130 -9.474 -36.290 1.00 78.25 269 LEU A CA 1
ATOM 2268 C C . LEU A 1 269 ? 9.107 -10.661 -36.353 1.00 78.25 269 LEU A C 1
ATOM 2270 O O . LEU A 1 269 ? 9.446 -11.106 -37.444 1.00 78.25 269 LEU A O 1
ATOM 2274 N N . SER A 1 270 ? 9.574 -11.159 -35.205 1.00 78.25 270 SER A N 1
ATOM 2275 C CA . SER A 1 270 ? 10.484 -12.309 -35.122 1.00 78.25 270 SER A CA 1
ATOM 2276 C C . SER A 1 270 ? 9.776 -13.660 -34.975 1.00 78.25 270 SER A C 1
ATOM 2278 O O . SER A 1 270 ? 10.453 -14.686 -34.931 1.00 78.25 270 SER A O 1
ATOM 2280 N N . LEU A 1 271 ? 8.441 -13.658 -34.894 1.00 78.81 271 LEU A N 1
ATOM 2281 C CA . LEU A 1 271 ? 7.626 -14.861 -34.739 1.00 78.81 271 LEU A CA 1
ATOM 2282 C C . LEU A 1 271 ? 7.509 -15.652 -36.043 1.00 78.81 271 LEU A C 1
ATOM 2284 O O . LEU A 1 271 ? 7.392 -15.083 -37.130 1.00 78.81 271 LEU A O 1
ATOM 2288 N N . ASN A 1 272 ? 7.472 -16.975 -35.921 1.00 84.75 272 ASN A N 1
ATOM 2289 C CA . ASN A 1 272 ? 7.149 -17.879 -37.018 1.00 84.75 272 ASN A CA 1
ATOM 2290 C C . ASN A 1 272 ? 5.630 -18.156 -37.111 1.00 84.75 272 ASN A C 1
ATOM 2292 O O . ASN A 1 272 ? 4.847 -17.777 -36.240 1.00 84.75 272 ASN A O 1
ATOM 2296 N N . ALA A 1 273 ? 5.202 -18.829 -38.184 1.00 84.81 273 ALA A N 1
ATOM 2297 C CA . ALA A 1 273 ? 3.784 -19.086 -38.451 1.00 84.81 273 ALA A CA 1
ATOM 2298 C C . ALA A 1 273 ? 3.094 -19.965 -37.388 1.00 84.81 273 ALA A C 1
ATOM 2300 O O . ALA A 1 273 ? 1.906 -19.777 -37.120 1.00 84.81 273 ALA A O 1
ATOM 2301 N N . GLU A 1 274 ? 3.814 -20.905 -36.773 1.00 83.38 274 GLU A N 1
ATOM 2302 C CA . GLU A 1 274 ? 3.270 -21.786 -35.732 1.00 83.38 274 GLU A CA 1
ATOM 2303 C C . GLU A 1 274 ? 3.045 -21.021 -34.424 1.00 83.38 274 GLU A C 1
ATOM 2305 O O . GLU A 1 274 ? 1.993 -21.161 -33.799 1.00 83.38 274 GLU A O 1
ATOM 2310 N N . GLU A 1 275 ? 3.997 -20.163 -34.047 1.00 81.69 275 GLU A N 1
ATOM 2311 C CA . GLU A 1 275 ? 3.906 -19.304 -32.864 1.00 81.69 275 GLU A CA 1
ATOM 2312 C C . GLU A 1 275 ? 2.762 -18.288 -33.002 1.00 81.69 275 GLU A C 1
ATOM 2314 O O . GLU A 1 275 ? 2.000 -18.092 -32.056 1.00 81.69 275 GLU A O 1
ATOM 2319 N N . ILE A 1 276 ? 2.585 -17.698 -34.192 1.00 80.75 276 ILE A N 1
ATOM 2320 C CA . ILE A 1 276 ? 1.451 -16.806 -34.496 1.00 80.75 276 ILE A CA 1
ATOM 2321 C C . ILE A 1 276 ? 0.128 -17.569 -34.383 1.00 80.75 276 ILE A C 1
ATOM 2323 O O . ILE A 1 276 ? -0.768 -17.146 -33.658 1.00 80.75 276 ILE A O 1
ATOM 2327 N N . SER A 1 277 ? 0.025 -18.740 -35.018 1.00 83.25 277 SER A N 1
ATOM 2328 C CA . SER A 1 277 ? -1.191 -19.565 -34.967 1.00 83.25 277 SER A CA 1
ATOM 2329 C C . SER A 1 277 ? -1.528 -20.018 -33.540 1.00 83.25 277 SER A C 1
ATOM 2331 O O . SER A 1 277 ? -2.688 -20.231 -33.187 1.00 83.25 277 SER A O 1
ATOM 2333 N N . TYR A 1 278 ? -0.521 -20.218 -32.690 1.00 81.31 278 TYR A N 1
ATOM 2334 C CA . TYR A 1 278 ? -0.724 -20.508 -31.274 1.00 81.31 278 TYR A CA 1
ATOM 2335 C C . TYR A 1 278 ? -1.210 -19.276 -30.496 1.00 81.31 278 TYR A C 1
ATOM 2337 O O . TYR A 1 278 ? -2.178 -19.392 -29.746 1.00 81.31 278 TYR A O 1
ATOM 2345 N N . ALA A 1 279 ? -0.608 -18.104 -30.721 1.00 77.81 279 ALA A N 1
ATOM 2346 C CA . ALA A 1 279 ? -1.034 -16.838 -30.122 1.00 77.81 279 ALA A CA 1
ATOM 2347 C C . ALA A 1 279 ? -2.500 -16.503 -30.452 1.00 77.81 279 ALA A C 1
ATOM 2349 O O . ALA A 1 279 ? -3.289 -16.213 -29.553 1.00 77.81 279 ALA A O 1
ATOM 2350 N N . GLU A 1 280 ? -2.883 -16.619 -31.725 1.00 80.50 280 GLU A N 1
ATOM 2351 C CA . GLU A 1 280 ? -4.251 -16.379 -32.200 1.00 80.50 280 GLU A CA 1
ATOM 2352 C C . GLU A 1 280 ? -5.263 -17.351 -31.578 1.00 80.50 280 GLU A C 1
ATOM 2354 O O . GLU A 1 280 ? -6.363 -16.945 -31.207 1.00 80.50 280 GLU A O 1
ATOM 2359 N N . ARG A 1 281 ? -4.892 -18.627 -31.393 1.00 80.81 281 ARG A N 1
ATOM 2360 C CA . ARG A 1 281 ? -5.744 -19.600 -30.688 1.00 80.81 281 ARG A CA 1
ATOM 2361 C C . ARG A 1 281 ? -5.961 -19.225 -29.226 1.00 80.81 281 ARG A C 1
ATOM 2363 O O . ARG A 1 281 ? -7.074 -19.388 -28.735 1.00 80.81 281 ARG A O 1
ATOM 2370 N N . ILE A 1 282 ? -4.927 -18.742 -28.534 1.00 77.06 282 ILE A N 1
ATOM 2371 C CA . ILE A 1 282 ? -5.066 -18.280 -27.146 1.00 77.06 282 ILE A CA 1
ATOM 2372 C C . ILE A 1 282 ? -5.995 -17.069 -27.075 1.00 77.06 282 ILE A C 1
ATOM 2374 O O . ILE A 1 282 ? -6.844 -17.031 -26.189 1.00 77.06 282 ILE A O 1
ATOM 2378 N N . LEU A 1 283 ? -5.862 -16.112 -27.996 1.00 74.56 283 LEU A N 1
ATOM 2379 C CA . LEU A 1 283 ? -6.760 -14.957 -28.077 1.00 74.56 283 LEU A CA 1
ATOM 2380 C C . LEU A 1 283 ? -8.214 -15.399 -28.239 1.00 74.56 283 LEU A C 1
ATOM 2382 O O . LEU A 1 283 ? -9.027 -15.093 -27.378 1.00 74.56 283 LEU A O 1
ATOM 2386 N N . GLN A 1 284 ? -8.501 -16.230 -29.244 1.00 77.75 284 GLN A N 1
ATOM 2387 C CA . GLN A 1 284 ? -9.853 -16.738 -29.515 1.00 77.75 284 GLN A CA 1
ATOM 2388 C C . GLN A 1 284 ? -10.457 -17.509 -28.335 1.00 77.75 284 GLN A C 1
ATOM 2390 O O . GLN A 1 284 ? -11.650 -17.417 -28.059 1.00 77.75 284 GLN A O 1
ATOM 2395 N N . GLN A 1 285 ? -9.645 -18.290 -27.615 1.00 73.44 285 GLN A N 1
ATOM 2396 C CA . GLN A 1 285 ? -10.102 -19.018 -26.425 1.00 73.44 285 GLN A CA 1
ATOM 2397 C C . GLN A 1 285 ? -10.451 -18.095 -25.253 1.00 73.44 285 GLN A C 1
ATOM 2399 O O . GLN A 1 285 ? -11.136 -18.526 -24.329 1.00 73.44 285 GLN A O 1
ATOM 2404 N N . ASN A 1 286 ? -9.969 -16.853 -25.280 1.00 68.38 286 ASN A N 1
ATOM 2405 C CA . ASN A 1 286 ? -10.098 -15.885 -24.203 1.00 68.38 286 ASN A CA 1
ATOM 2406 C C . ASN A 1 286 ? -10.713 -14.564 -24.683 1.00 68.38 286 ASN A C 1
ATOM 2408 O O . ASN A 1 286 ? -10.511 -13.545 -24.029 1.00 68.38 286 ASN A O 1
ATOM 2412 N N . ASP A 1 287 ? -11.496 -14.590 -25.767 1.00 65.06 287 ASP A N 1
ATOM 2413 C CA . ASP A 1 287 ? -12.176 -13.412 -26.331 1.00 65.06 287 ASP A CA 1
ATOM 2414 C C . ASP A 1 287 ? -13.108 -12.717 -25.312 1.00 65.06 287 ASP A C 1
ATOM 2416 O O . ASP A 1 287 ? -13.378 -11.525 -25.432 1.00 65.06 287 ASP A O 1
ATOM 2420 N N . GLU A 1 288 ? -13.577 -13.434 -24.282 1.00 61.31 288 GLU A N 1
ATOM 2421 C CA . GLU A 1 288 ? -14.394 -12.885 -23.183 1.00 61.31 288 GLU A CA 1
ATOM 2422 C C . GLU A 1 288 ? -13.572 -12.426 -21.961 1.00 61.31 288 GLU A C 1
ATOM 2424 O O . GLU A 1 288 ? -14.126 -11.884 -21.003 1.00 61.31 288 GLU A O 1
ATOM 2429 N N . SER A 1 289 ? -12.256 -12.657 -21.944 1.00 58.47 289 SER A N 1
ATOM 2430 C CA . SER A 1 289 ? -11.405 -12.276 -20.818 1.00 58.47 289 SER A CA 1
ATOM 2431 C C . SER A 1 289 ? -10.989 -10.812 -20.932 1.00 58.47 289 SER A C 1
ATOM 2433 O O . SER A 1 289 ? -10.191 -10.438 -21.786 1.00 58.47 289 SER A O 1
ATOM 2435 N N . GLU A 1 290 ? -11.461 -9.981 -20.004 1.00 51.75 290 GLU A N 1
ATOM 2436 C CA . GLU A 1 290 ? -11.047 -8.574 -19.907 1.00 51.75 290 GLU A CA 1
ATOM 2437 C C . GLU A 1 290 ? -9.562 -8.405 -19.514 1.00 51.75 290 GLU A C 1
ATOM 2439 O O . GLU A 1 290 ? -9.007 -7.315 -19.648 1.00 51.75 290 GLU A O 1
ATOM 2444 N N . PHE A 1 291 ? -8.889 -9.461 -19.027 1.00 51.94 291 PHE A N 1
ATOM 2445 C CA . PHE A 1 291 ? -7.540 -9.365 -18.461 1.00 51.94 291 PHE A CA 1
ATOM 2446 C C . PHE A 1 291 ? -6.601 -10.487 -18.926 1.00 51.94 291 PHE A C 1
ATOM 2448 O O . PHE A 1 291 ? -6.528 -11.562 -18.331 1.00 51.94 291 PHE A O 1
ATOM 2455 N N . ILE A 1 292 ? -5.732 -10.161 -19.887 1.00 51.62 292 ILE A N 1
ATOM 2456 C CA . ILE A 1 292 ? -4.642 -11.029 -20.380 1.00 51.62 292 ILE A CA 1
ATOM 2457 C C . ILE A 1 292 ? -3.692 -11.482 -19.248 1.00 51.62 292 ILE A C 1
ATOM 2459 O O . ILE A 1 292 ? -3.094 -12.552 -19.315 1.00 51.62 292 ILE A O 1
ATOM 2463 N N . GLY A 1 293 ? -3.588 -10.730 -18.147 1.00 50.84 293 GLY A N 1
ATOM 2464 C CA . GLY A 1 293 ? -2.762 -11.087 -16.985 1.00 50.84 293 GLY A CA 1
ATOM 2465 C C . GLY A 1 293 ? -3.227 -12.312 -16.176 1.00 50.84 293 GLY A C 1
ATOM 2466 O O . GLY A 1 293 ? -2.494 -12.743 -15.290 1.00 50.84 293 GLY A O 1
ATOM 2467 N N . GLN A 1 294 ? -4.417 -12.865 -16.447 1.00 47.28 294 GLN A N 1
ATOM 2468 C CA . GLN A 1 294 ? -4.962 -14.050 -15.755 1.00 47.28 294 GLN A CA 1
ATOM 2469 C C . GLN A 1 294 ? -4.635 -15.383 -16.438 1.00 47.28 294 GLN A C 1
ATOM 2471 O O . GLN A 1 294 ? -4.962 -16.451 -15.921 1.00 47.28 294 GLN A O 1
ATOM 2476 N N . LEU A 1 295 ? -4.009 -15.334 -17.605 1.00 54.12 295 LEU A N 1
ATOM 2477 C CA . LEU A 1 295 ? -3.690 -16.518 -18.381 1.00 54.12 295 LEU A CA 1
ATOM 2478 C C . LEU A 1 295 ? -2.455 -17.221 -17.782 1.00 54.12 295 LEU A C 1
ATOM 2480 O O . LEU A 1 295 ? -1.533 -16.594 -17.261 1.00 54.12 295 LEU A O 1
ATOM 2484 N N . ASN A 1 296 ? -2.462 -18.557 -17.765 1.00 47.00 296 ASN A N 1
ATOM 2485 C CA . ASN A 1 296 ? -1.404 -19.366 -17.144 1.00 47.00 296 ASN A CA 1
ATOM 2486 C C . ASN A 1 296 ? -0.158 -19.410 -18.051 1.00 47.00 296 ASN A C 1
ATOM 2488 O O . ASN A 1 296 ? 0.095 -20.403 -18.726 1.00 47.00 296 ASN A O 1
ATOM 2492 N N . TRP A 1 297 ? 0.606 -18.316 -18.087 1.00 58.62 297 TRP A N 1
ATOM 2493 C CA . TRP A 1 297 ? 1.721 -18.113 -19.025 1.00 58.62 297 TRP A CA 1
ATOM 2494 C C . TRP A 1 297 ? 3.051 -18.744 -18.614 1.00 58.62 297 TRP A C 1
ATOM 2496 O O . TRP A 1 297 ? 3.931 -18.928 -19.449 1.00 58.62 297 TRP A O 1
ATOM 2506 N N . TYR A 1 298 ? 3.236 -19.014 -17.321 1.00 43.59 298 TYR A N 1
ATOM 2507 C CA . TYR A 1 298 ? 4.496 -19.526 -16.794 1.00 43.59 298 TYR A CA 1
ATOM 2508 C C . TYR A 1 298 ? 4.430 -21.046 -16.670 1.00 43.59 298 TYR A C 1
ATOM 2510 O O . TYR A 1 298 ? 3.875 -21.571 -15.703 1.00 43.59 298 TYR A O 1
ATOM 2518 N N . GLN A 1 299 ? 5.025 -21.749 -17.634 1.00 44.97 299 GLN A N 1
ATOM 2519 C CA . GLN A 1 299 ? 5.385 -23.154 -17.477 1.00 44.97 299 GLN A CA 1
ATOM 2520 C C . GLN A 1 299 ? 6.915 -23.278 -17.497 1.00 44.97 299 GLN A C 1
ATOM 2522 O O . GLN A 1 299 ? 7.545 -22.850 -18.460 1.00 44.97 299 GLN A O 1
ATOM 2527 N N . PRO A 1 300 ? 7.538 -23.814 -16.433 1.00 41.59 300 PRO A N 1
ATOM 2528 C CA . PRO A 1 300 ? 8.994 -23.820 -16.269 1.00 41.59 300 PRO A CA 1
ATOM 2529 C C . PRO A 1 300 ? 9.757 -24.723 -17.257 1.00 41.59 300 PRO A C 1
ATOM 2531 O O . PRO A 1 300 ? 10.989 -24.709 -17.239 1.00 41.59 300 PRO A O 1
ATOM 2534 N N . ASP A 1 301 ? 9.055 -25.473 -18.112 1.00 45.16 301 ASP A N 1
ATOM 2535 C CA . ASP A 1 301 ? 9.622 -26.600 -18.860 1.00 45.16 301 ASP A CA 1
ATOM 2536 C C . ASP A 1 301 ? 9.863 -26.323 -20.361 1.00 45.16 301 ASP A C 1
ATOM 2538 O O . ASP A 1 301 ? 10.515 -27.122 -21.032 1.00 45.16 301 ASP A O 1
ATOM 2542 N N . GLU A 1 302 ? 9.447 -25.167 -20.892 1.00 48.19 302 GLU A N 1
ATOM 2543 C CA . GLU A 1 302 ? 9.698 -24.757 -22.284 1.00 48.19 302 GLU A CA 1
ATOM 2544 C C . GLU A 1 302 ? 10.356 -23.372 -22.350 1.00 48.19 302 GLU A C 1
ATOM 2546 O O . GLU A 1 302 ? 10.208 -22.543 -21.453 1.00 48.19 302 GLU A O 1
ATOM 2551 N N . SER A 1 303 ? 11.154 -23.108 -23.392 1.00 54.00 303 SER A N 1
ATOM 2552 C CA . SER A 1 303 ? 11.987 -21.904 -23.459 1.00 54.00 303 SER A CA 1
ATOM 2553 C C . SER A 1 303 ? 11.156 -20.625 -23.276 1.00 54.00 303 SER A C 1
ATOM 2555 O O . SER A 1 303 ? 10.369 -20.274 -24.156 1.00 54.00 303 SER A O 1
ATOM 2557 N N . ASN A 1 304 ? 11.402 -19.891 -22.180 1.00 59.31 304 ASN A N 1
ATOM 2558 C CA . ASN A 1 304 ? 10.800 -18.581 -21.862 1.00 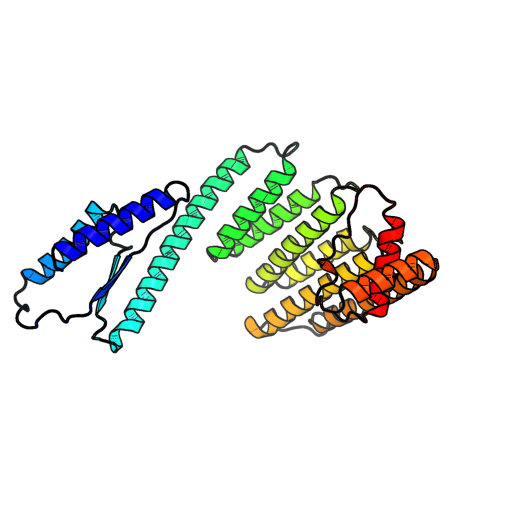59.31 304 ASN A CA 1
ATOM 2559 C C . ASN A 1 304 ? 10.784 -17.588 -23.045 1.00 59.31 304 ASN A C 1
ATOM 2561 O O . ASN A 1 304 ? 10.011 -16.639 -23.040 1.00 59.31 304 ASN A O 1
ATOM 2565 N N . ASP A 1 305 ? 11.639 -17.782 -24.051 1.00 65.00 305 ASP A N 1
ATOM 2566 C CA . ASP A 1 305 ? 11.737 -16.930 -25.236 1.00 65.00 305 ASP A CA 1
ATOM 2567 C C . ASP A 1 305 ? 10.486 -16.973 -26.135 1.00 65.00 305 ASP A C 1
ATOM 2569 O O . ASP A 1 305 ? 10.059 -15.934 -26.632 1.00 65.00 305 ASP A O 1
ATOM 2573 N N . ILE A 1 306 ? 9.869 -18.147 -26.311 1.00 68.38 306 ILE A N 1
ATOM 2574 C CA . ILE A 1 306 ? 8.706 -18.328 -27.200 1.00 68.38 306 ILE A CA 1
ATOM 2575 C C . ILE A 1 306 ? 7.467 -17.657 -26.595 1.00 68.38 306 ILE A C 1
ATOM 2577 O O . ILE A 1 306 ? 6.799 -16.863 -27.254 1.00 68.38 306 ILE A O 1
ATOM 2581 N N . TYR A 1 307 ? 7.212 -17.897 -25.307 1.00 69.88 307 TYR A N 1
ATOM 2582 C CA . TYR A 1 307 ? 6.089 -17.300 -24.580 1.00 69.88 307 TYR A CA 1
ATOM 2583 C C . TYR A 1 307 ? 6.158 -15.779 -24.542 1.00 69.88 307 TYR A C 1
ATOM 2585 O O . TYR A 1 307 ? 5.147 -15.113 -24.752 1.00 69.88 307 TYR A O 1
ATOM 2593 N N . VAL A 1 308 ? 7.357 -15.225 -24.338 1.00 70.94 308 VAL A N 1
ATOM 2594 C CA . VAL A 1 308 ? 7.561 -13.779 -24.390 1.00 70.94 308 VAL A CA 1
ATOM 2595 C C . VAL A 1 308 ? 7.185 -13.256 -25.773 1.00 70.94 308 VAL A C 1
ATOM 2597 O O . VAL A 1 308 ? 6.341 -12.373 -25.865 1.00 70.94 308 VAL A O 1
ATOM 2600 N N . LYS A 1 309 ? 7.716 -13.837 -26.858 1.00 73.06 309 LYS A N 1
ATOM 2601 C CA . LYS A 1 309 ? 7.378 -13.442 -28.240 1.00 73.06 309 LYS A CA 1
ATOM 2602 C C . LYS A 1 309 ? 5.877 -13.526 -28.536 1.00 73.06 309 LYS A C 1
ATOM 2604 O O . LYS A 1 309 ? 5.332 -12.603 -29.135 1.00 73.06 309 LYS A O 1
ATOM 2609 N N . ILE A 1 310 ? 5.206 -14.590 -28.097 1.00 73.81 310 ILE A N 1
ATOM 2610 C CA . ILE A 1 310 ? 3.752 -14.759 -28.243 1.00 73.81 310 ILE A CA 1
ATOM 2611 C C . ILE A 1 310 ? 2.991 -13.666 -27.485 1.00 73.81 310 ILE A C 1
ATOM 2613 O O . ILE A 1 310 ? 2.062 -13.080 -28.037 1.00 73.81 310 ILE A O 1
ATOM 2617 N N . PHE A 1 311 ? 3.415 -13.335 -26.262 1.00 73.44 311 PHE A N 1
ATOM 2618 C CA . PHE A 1 311 ? 2.823 -12.244 -25.488 1.00 73.44 311 PHE A CA 1
ATOM 2619 C C . PHE A 1 311 ? 2.874 -10.914 -26.256 1.00 73.44 311 PHE A C 1
ATOM 2621 O O . PHE A 1 311 ? 1.871 -10.206 -26.326 1.00 73.44 311 PHE A O 1
ATOM 2628 N N . HIS A 1 312 ? 4.008 -10.596 -26.893 1.00 71.62 312 HIS A N 1
ATOM 2629 C CA . HIS A 1 312 ? 4.147 -9.383 -27.715 1.00 71.62 312 HIS A CA 1
ATOM 2630 C C . HIS A 1 312 ? 3.159 -9.332 -28.878 1.00 71.62 312 HIS A C 1
ATOM 2632 O O . HIS A 1 312 ? 2.615 -8.273 -29.190 1.00 71.62 312 HIS A O 1
ATOM 2638 N N . HIS A 1 313 ? 2.931 -10.468 -29.542 1.00 76.00 313 HIS A N 1
ATOM 2639 C CA . HIS A 1 313 ? 1.945 -10.544 -30.619 1.00 76.00 313 HIS A CA 1
ATOM 2640 C C . HIS A 1 313 ? 0.551 -10.202 -30.111 1.00 76.00 313 HIS A C 1
ATOM 2642 O O . HIS A 1 313 ? -0.112 -9.339 -30.681 1.00 76.00 313 HIS A O 1
ATOM 2648 N N . ILE A 1 314 ? 0.164 -10.840 -29.007 1.00 73.31 314 ILE A N 1
ATOM 2649 C CA . ILE A 1 314 ? -1.129 -10.657 -28.355 1.00 73.31 314 ILE A CA 1
ATOM 2650 C C . ILE A 1 314 ? -1.332 -9.189 -27.979 1.00 73.31 314 ILE A C 1
ATOM 2652 O O . ILE A 1 314 ? -2.280 -8.565 -28.450 1.00 73.31 314 ILE A O 1
ATOM 2656 N N . GLU A 1 315 ? -0.392 -8.609 -27.232 1.00 68.94 315 GLU A N 1
ATOM 2657 C CA . GLU A 1 315 ? -0.438 -7.214 -26.789 1.00 68.94 315 GLU A CA 1
ATOM 2658 C C . GLU A 1 315 ? -0.604 -6.231 -27.958 1.00 68.94 315 GLU A C 1
ATOM 2660 O O . GLU A 1 315 ? -1.382 -5.278 -27.869 1.00 68.94 315 GLU A O 1
ATOM 2665 N N . ARG A 1 316 ? 0.097 -6.476 -29.073 1.00 70.62 316 ARG A N 1
ATOM 2666 C CA . ARG A 1 316 ? -0.027 -5.678 -30.296 1.00 70.62 316 ARG A CA 1
ATOM 2667 C C . ARG A 1 316 ? -1.414 -5.799 -30.926 1.00 70.62 316 ARG A C 1
ATOM 2669 O O . ARG A 1 316 ? -1.918 -4.806 -31.446 1.00 70.62 316 ARG A O 1
ATOM 2676 N N . THR A 1 317 ? -1.981 -7.001 -30.965 1.00 70.31 317 THR A N 1
ATOM 2677 C CA . THR A 1 317 ? -3.275 -7.257 -31.614 1.00 70.31 317 THR A CA 1
ATOM 2678 C C . THR A 1 317 ? -4.459 -6.748 -30.806 1.00 70.31 317 THR A C 1
ATOM 2680 O O . THR A 1 317 ? -5.448 -6.329 -31.397 1.00 70.31 317 THR A O 1
ATOM 2683 N N . THR A 1 318 ? -4.353 -6.728 -29.477 1.00 66.81 318 THR A N 1
ATOM 2684 C CA . THR A 1 318 ? -5.457 -6.329 -28.596 1.00 66.81 318 THR A CA 1
ATOM 2685 C C . THR A 1 318 ? -5.518 -4.830 -28.303 1.00 66.81 318 THR A C 1
ATOM 2687 O O . THR A 1 318 ? -6.338 -4.438 -27.486 1.00 66.81 318 THR A O 1
ATOM 2690 N N . ASP A 1 319 ? -4.676 -4.003 -28.945 1.00 55.94 319 ASP A N 1
ATOM 2691 C CA . ASP A 1 319 ? -4.580 -2.538 -28.765 1.00 55.94 319 ASP A CA 1
ATOM 2692 C C . ASP A 1 319 ? -4.841 -2.136 -27.301 1.00 55.94 319 ASP A C 1
ATOM 2694 O O . ASP A 1 319 ? -5.746 -1.367 -26.979 1.00 55.94 319 ASP A O 1
ATOM 2698 N N . LEU A 1 320 ? -4.076 -2.752 -26.390 1.00 51.81 320 LEU A N 1
ATOM 2699 C CA . LEU A 1 320 ? -4.208 -2.520 -24.955 1.00 51.81 320 LEU A CA 1
ATOM 2700 C C . LEU A 1 320 ? -3.741 -1.095 -24.663 1.00 51.81 320 LEU A C 1
ATOM 2702 O O . LEU A 1 320 ? -2.556 -0.841 -24.421 1.00 51.81 320 LEU A O 1
ATOM 2706 N N . SER A 1 321 ? -4.676 -0.150 -24.714 1.00 39.38 321 SER A N 1
ATOM 2707 C CA . SER A 1 321 ? -4.496 1.120 -24.031 1.00 39.38 321 SER A CA 1
ATOM 2708 C C . SER A 1 321 ? -4.367 0.841 -22.528 1.00 39.38 321 SER A C 1
ATOM 2710 O O . SER A 1 321 ? -4.930 -0.145 -22.046 1.00 39.38 321 SER A O 1
ATOM 2712 N N . PRO A 1 322 ? -3.605 1.661 -21.788 1.00 41.88 322 PRO A N 1
ATOM 2713 C CA . PRO A 1 322 ? -3.570 1.560 -20.335 1.00 41.88 322 PRO A CA 1
ATOM 2714 C C . PRO A 1 322 ? -4.959 1.729 -19.712 1.00 41.88 322 PRO A C 1
ATOM 2716 O O . PRO A 1 322 ? -5.807 2.418 -20.332 1.00 41.88 322 PRO A O 1
#